Protein AF-B5EUA1-F1 (afdb_monomer)

Solvent-accessible surface area (backbone atoms only — not comparable to full-atom values): 11159 Å² total; per-residue (Å²): 132,61,68,67,61,54,52,52,52,52,50,50,50,52,50,51,54,50,49,53,51,51,50,53,48,52,52,41,50,61,56,46,67,47,39,67,57,55,45,53,52,45,49,53,52,44,52,52,51,52,51,50,52,50,52,49,62,79,38,40,80,63,46,58,75,67,32,57,75,66,57,54,50,51,50,51,51,44,53,52,53,25,50,51,26,44,52,53,18,49,55,28,33,50,55,45,52,53,56,50,53,52,52,53,53,48,48,70,62,44,49,62,55,52,52,51,49,51,52,52,50,52,51,53,47,51,61,26,60,78,69,78,52,82,84,83,85,77,88,44,74,66,57,57,49,54,56,52,37,70,75,41,59,70,73,56,28,52,52,50,52,53,52,50,57,50,34,73,76,37,73,60,53,62,53,50,53,50,49,51,34,48,50,49,22,54,48,27,45,52,50,23,50,51,39,48,52,51,44,53,50,48,62,67,74,65,99

Nearest PDB structures (foldseek):
  8i7o-assembly1_C7  TM=2.359E-01  e=3.413E-01  Mus musculus
  5c5b-assembly2_C  TM=3.535E-01  e=1.809E+00  Homo sapiens
  2z0n-assembly1_A-2  TM=2.945E-01  e=2.022E+00  Homo sapiens

Radius of gyration: 27.21 Å; Cα contacts (8 Å, |Δi|>4): 113; chains: 1; bounding box: 64×40×75 Å

Foldseek 3Di:
DDPVVVVVVVVVVVVVVVVVVVVLVVVLLVLLVCLVVLLVVLVVLLVVLVVVLVVCVVCVVVVVVVFPPVLSVVLNVLSVVLNVLSVQLNVLSVVSVVVNVVVVVCCVVVVVVVVVVVVVVVVVQVVVVVVVDDDPDPDDPVVVVVVVLVVDDPVVSVVVVVVVVVCVVPVCVVSVVSNVSSVSSVVSSVVSVVSVVVSVVSVVPSD

pLDDT: mean 83.92, std 9.1, range [53.44, 94.75]

Sequence (207 aa):
MDTSKKSLLDKQKLNKDRTSYNSISAISESLISTSPTIDKLSTWVAVGSAAVVSLVITNVDKMAKFYSNEHIKILMICLAISLLFALLQKYFAMKCSLSLIVVDEMKNRLSPILEKYQEETSNIQKELTDSGLKIENDFSVTKALEDFQKMLPWYAGISLSRSLKRNKKNVKISHVNRVVNHFWQSFFMSAQFLLLIIFVFMSAFLI

Secondary structure (DSSP, 8-state):
--HHHHHHHHHHHHHHHHHHHHHHHHHHHHHHTTHHHHHHHHHHHHHHHHHHHHHHHHTHHHHTTTS-HHHHHHHHHHHHHHHHHHHHHHHHHHHHHHHHHHHHHHHHHHHHHHHHHHHHHHHHHHHHHTTTPPP-----HHHHHHHHHHHS-HHHHHHHHHHHHHHHH-TTHHHHHHHHHHHHHHHHHHHHHHHHHHHHHHHHH--

Structure (mmCIF, N/CA/C/O backbone):
data_AF-B5EUA1-F1
#
_entry.id   AF-B5EUA1-F1
#
loop_
_atom_site.group_PDB
_atom_site.id
_atom_site.type_symbol
_atom_site.label_atom_id
_atom_site.label_alt_id
_atom_site.label_comp_id
_atom_site.label_asym_id
_atom_site.label_entity_id
_atom_site.label_seq_id
_atom_site.pdbx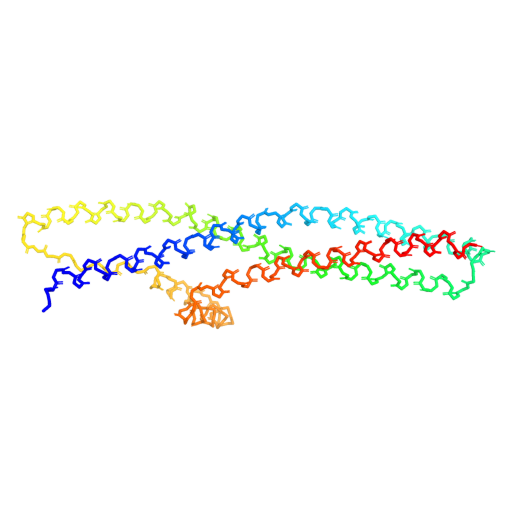_PDB_ins_code
_atom_site.Cartn_x
_atom_site.Cartn_y
_atom_site.Cartn_z
_atom_site.occupancy
_atom_site.B_iso_or_equiv
_atom_site.auth_seq_id
_atom_site.auth_comp_id
_atom_site.auth_asym_id
_atom_site.auth_atom_id
_atom_site.pdbx_PDB_model_num
ATOM 1 N N . MET A 1 1 ? -28.845 26.767 34.324 1.00 54.34 1 MET A N 1
ATOM 2 C CA . MET A 1 1 ? -28.794 26.216 32.952 1.00 54.34 1 MET A CA 1
ATOM 3 C C . MET A 1 1 ? -29.017 24.719 33.065 1.00 54.34 1 MET A C 1
ATOM 5 O O . MET A 1 1 ? -28.244 24.062 33.747 1.00 54.34 1 MET A O 1
ATOM 9 N N . ASP A 1 2 ? -30.134 24.244 32.523 1.00 68.12 2 ASP A N 1
ATOM 10 C CA . ASP A 1 2 ? -30.735 22.934 32.797 1.00 68.12 2 ASP A CA 1
ATOM 11 C C . ASP A 1 2 ? -29.795 21.758 32.449 1.00 68.12 2 ASP A C 1
ATOM 13 O O . ASP A 1 2 ? -29.279 21.666 31.329 1.00 68.12 2 ASP A O 1
ATOM 17 N N . THR A 1 3 ? -29.542 20.875 33.418 1.00 75.44 3 THR A N 1
ATOM 18 C CA . THR A 1 3 ? -28.669 19.690 33.310 1.00 75.44 3 THR A CA 1
ATOM 19 C C . THR A 1 3 ? -29.094 18.765 32.167 1.00 75.44 3 THR A C 1
ATOM 21 O O . THR A 1 3 ? -28.237 18.157 31.520 1.00 75.44 3 THR A O 1
ATOM 24 N N . SER A 1 4 ? -30.390 18.741 31.841 1.00 79.94 4 SER A N 1
ATOM 25 C CA . SER A 1 4 ? -30.945 18.016 30.692 1.00 79.94 4 SER A CA 1
ATOM 26 C C . SER A 1 4 ? -30.428 18.556 29.349 1.00 79.94 4 SER A C 1
ATOM 28 O O . SER A 1 4 ? -29.947 17.802 28.498 1.00 79.94 4 SER A O 1
ATOM 30 N N . LYS A 1 5 ? -30.401 19.886 29.182 1.00 82.75 5 LYS A N 1
ATOM 31 C CA . LYS A 1 5 ? -29.925 20.543 27.952 1.00 82.75 5 LYS A CA 1
ATOM 32 C C . LYS A 1 5 ? -28.428 20.320 27.728 1.00 82.75 5 LYS A C 1
ATOM 34 O O . LYS A 1 5 ? -28.009 20.089 26.596 1.00 82.75 5 LYS A O 1
ATOM 39 N N . LYS A 1 6 ? -27.624 20.343 28.799 1.00 85.12 6 LYS A N 1
ATOM 40 C CA . LYS A 1 6 ? -26.183 20.040 28.730 1.00 85.12 6 LYS A CA 1
ATOM 41 C C . LYS A 1 6 ? -25.936 18.586 28.305 1.00 85.12 6 LYS A C 1
ATOM 43 O O . LYS A 1 6 ? -25.157 18.354 27.389 1.00 85.12 6 LYS A O 1
ATOM 48 N N . SER A 1 7 ? -26.672 17.632 28.883 1.00 86.12 7 SER A N 1
ATOM 49 C CA . SER A 1 7 ? -26.575 16.210 28.517 1.00 86.12 7 SER A CA 1
ATOM 50 C C . SER A 1 7 ? -26.919 15.947 27.045 1.00 86.12 7 SER A C 1
ATOM 52 O O . SER A 1 7 ? -26.222 15.187 26.370 1.00 86.12 7 SER A O 1
ATOM 54 N N . LEU A 1 8 ? -27.965 16.593 26.518 1.00 86.31 8 LEU A N 1
ATOM 55 C CA . LEU A 1 8 ? -28.354 16.462 25.111 1.00 86.31 8 LEU A CA 1
ATOM 56 C C . LEU A 1 8 ? -27.298 17.040 24.157 1.00 86.31 8 LEU A C 1
ATOM 58 O O . LEU A 1 8 ? -26.982 16.408 23.149 1.00 86.31 8 LEU A O 1
ATOM 62 N 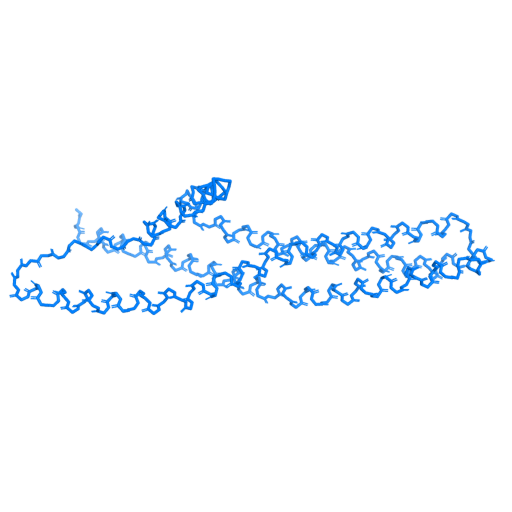N . LEU A 1 9 ? -26.711 18.192 24.493 1.00 88.00 9 LEU A N 1
ATOM 63 C CA . LEU A 1 9 ? -25.625 18.796 23.713 1.00 88.00 9 LEU A CA 1
ATOM 64 C C . LEU A 1 9 ? -24.360 17.928 23.720 1.00 88.00 9 LEU A C 1
ATOM 66 O O . LEU A 1 9 ? -23.731 17.755 22.674 1.00 88.00 9 LEU A O 1
ATOM 70 N N . ASP A 1 10 ? -24.019 17.330 24.861 1.00 87.88 10 ASP A N 1
ATOM 71 C CA . ASP A 1 10 ? -22.879 16.417 24.976 1.00 87.88 10 ASP A CA 1
ATOM 72 C C . ASP A 1 10 ? -23.097 15.143 24.140 1.00 87.88 10 ASP A C 1
ATOM 74 O O . ASP A 1 10 ? -22.207 14.729 23.393 1.00 87.88 10 ASP A O 1
ATOM 78 N N . LYS A 1 11 ? -24.308 14.564 24.172 1.00 85.69 11 LYS A N 1
ATOM 79 C CA . LYS A 1 11 ? -24.688 13.428 23.311 1.00 85.69 11 LYS A CA 1
ATOM 80 C C . LYS A 1 11 ? -24.625 13.785 21.828 1.00 85.69 11 LYS A C 1
ATOM 82 O O . LYS A 1 11 ? -24.106 13.004 21.032 1.00 85.69 11 LYS A O 1
ATOM 87 N N . GLN A 1 12 ? -25.127 14.960 21.449 1.00 89.31 12 GLN A N 1
ATOM 88 C CA . GLN A 1 12 ? -25.089 15.429 20.066 1.00 89.31 12 GLN A CA 1
ATOM 89 C C . GLN A 1 12 ? -23.647 15.608 19.579 1.00 89.31 12 GLN A C 1
ATOM 91 O O . GLN A 1 12 ? -23.310 15.164 18.479 1.00 89.31 12 GLN A O 1
ATOM 96 N N . LYS A 1 13 ? -22.783 16.217 20.400 1.00 89.06 13 LYS A N 1
ATOM 97 C CA . LYS A 1 13 ? -21.360 16.391 20.095 1.00 89.06 13 LYS A CA 1
ATOM 98 C C . LYS A 1 13 ? -20.663 15.042 19.912 1.00 89.06 13 LYS A C 1
ATOM 100 O O . LYS A 1 13 ? -20.016 14.831 18.891 1.00 89.06 13 LYS A O 1
ATOM 105 N N . LEU A 1 14 ? -20.875 14.107 20.837 1.00 86.62 14 LEU A N 1
ATOM 106 C CA . LEU A 1 14 ? -20.296 12.765 20.770 1.00 86.62 14 LEU A CA 1
ATOM 107 C C . LEU A 1 14 ? -20.765 11.998 19.526 1.00 86.62 14 LEU A C 1
ATOM 109 O O . LEU A 1 14 ? 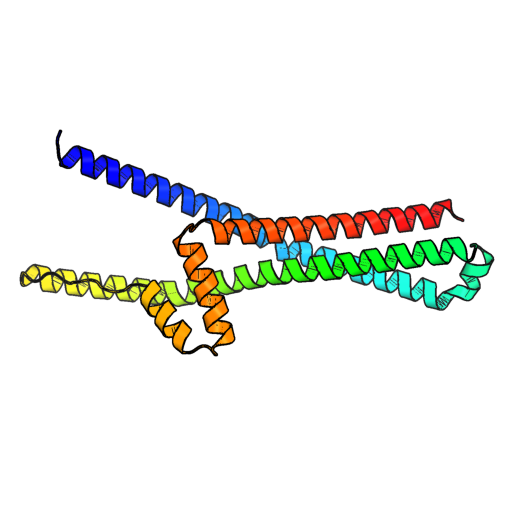-19.964 11.340 18.862 1.00 86.62 14 LEU A O 1
ATOM 113 N N . ASN A 1 15 ? -22.044 12.120 19.164 1.00 88.50 15 ASN A N 1
ATOM 114 C CA . ASN A 1 15 ? -22.578 11.497 17.957 1.00 88.50 15 ASN A CA 1
ATOM 115 C C . ASN A 1 15 ? -21.969 12.095 16.677 1.00 88.50 15 ASN A C 1
ATOM 117 O O . ASN A 1 15 ? -21.621 11.363 15.749 1.00 88.50 15 ASN A O 1
ATOM 121 N N . LYS A 1 16 ? -21.788 13.421 16.634 1.00 87.69 16 LYS A N 1
ATOM 122 C CA . LYS A 1 16 ? -21.129 14.107 15.514 1.00 87.69 16 LYS A CA 1
ATOM 123 C C . LYS A 1 16 ? -19.675 13.657 15.360 1.00 87.69 16 LYS A C 1
ATOM 125 O O . LYS A 1 16 ? -19.258 13.329 14.249 1.00 87.69 16 LYS A O 1
ATOM 130 N N . ASP A 1 17 ? -18.933 13.583 16.462 1.00 86.06 17 ASP A N 1
ATOM 131 C CA . ASP A 1 17 ? -17.536 13.139 16.466 1.00 86.06 17 ASP A CA 1
ATOM 132 C C . ASP A 1 17 ? -17.413 11.675 16.011 1.00 86.06 17 ASP A C 1
ATOM 134 O O . AS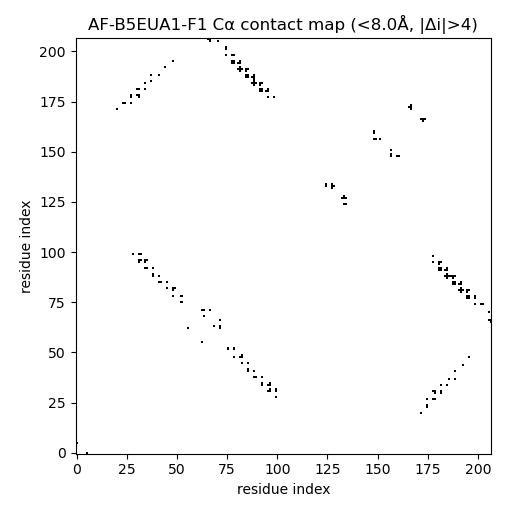P A 1 17 ? -16.562 11.352 15.177 1.00 86.06 17 ASP A O 1
ATOM 138 N N . ARG A 1 18 ? -18.316 10.798 16.475 1.00 85.56 18 ARG A N 1
ATOM 139 C CA . ARG A 1 18 ? -18.385 9.390 16.049 1.00 85.56 18 ARG A CA 1
ATOM 140 C C . ARG A 1 18 ? -18.715 9.252 14.567 1.00 85.56 18 ARG A C 1
ATOM 142 O O . ARG A 1 18 ? -18.075 8.471 13.869 1.00 85.56 18 ARG A O 1
ATOM 149 N N . THR A 1 19 ? -19.679 10.028 14.080 1.00 86.00 19 THR A N 1
ATOM 150 C CA . THR A 1 19 ? -20.070 10.023 12.665 1.00 86.00 19 THR A CA 1
ATOM 151 C C . THR A 1 19 ? -18.904 10.474 11.791 1.00 86.00 19 THR A C 1
ATOM 153 O O . THR A 1 19 ? -18.540 9.768 10.859 1.00 86.00 19 THR A O 1
ATOM 156 N N . SER A 1 20 ? -18.242 11.583 12.140 1.00 86.00 20 SER A N 1
ATOM 157 C CA . SER A 1 20 ? -17.060 12.066 11.415 1.00 86.00 20 SER A CA 1
ATOM 158 C C . SER A 1 20 ? -15.932 11.032 11.392 1.00 86.00 20 SER A C 1
ATOM 160 O O . SER A 1 20 ? -15.317 10.812 10.348 1.00 86.00 20 SER A O 1
ATOM 162 N N . TYR A 1 21 ? -15.675 10.369 12.521 1.00 86.00 21 TYR A N 1
ATOM 163 C CA . TYR A 1 21 ? -14.682 9.302 12.598 1.00 86.00 21 TYR A CA 1
ATOM 164 C C . TYR A 1 21 ? -15.031 8.119 11.686 1.00 86.00 21 TYR A C 1
ATOM 166 O O . TYR A 1 21 ? -14.186 7.685 10.903 1.00 86.00 21 TYR A O 1
ATOM 174 N N . ASN A 1 22 ? -16.274 7.636 11.743 1.00 86.25 22 ASN A N 1
ATOM 175 C CA . ASN A 1 22 ? -16.743 6.525 10.918 1.00 86.25 22 ASN A CA 1
ATOM 176 C C . ASN A 1 22 ? -16.687 6.868 9.425 1.00 86.25 22 ASN A C 1
ATOM 178 O O . ASN A 1 22 ? -16.263 6.037 8.628 1.00 86.25 22 ASN A O 1
ATOM 182 N N . SER A 1 23 ? -17.039 8.101 9.049 1.00 86.94 23 SER A N 1
ATOM 183 C CA . SER A 1 23 ? -16.914 8.582 7.672 1.00 86.94 23 SER A CA 1
ATOM 184 C C . SER A 1 23 ? -15.461 8.588 7.199 1.00 86.94 23 SER A C 1
ATOM 186 O O . SER A 1 23 ? -15.179 8.087 6.117 1.00 86.94 23 SER A O 1
ATOM 188 N N . ILE A 1 24 ? -14.521 9.100 8.005 1.00 87.88 2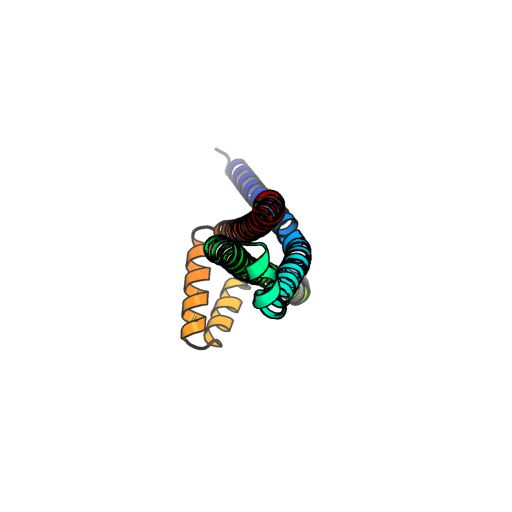4 ILE A N 1
ATOM 189 C CA . ILE A 1 24 ? -13.088 9.082 7.658 1.00 87.88 24 ILE A CA 1
ATOM 190 C C . ILE A 1 24 ? -12.585 7.642 7.519 1.00 87.88 24 ILE A C 1
ATOM 192 O O . ILE A 1 24 ? -11.851 7.347 6.578 1.00 87.88 24 ILE A O 1
ATOM 196 N N . SER A 1 25 ? -12.999 6.749 8.423 1.00 86.38 25 SER A N 1
ATOM 197 C CA . SER A 1 25 ? -12.661 5.327 8.351 1.00 86.38 25 SER A CA 1
ATOM 198 C C . SER A 1 25 ? -13.140 4.726 7.033 1.00 86.38 25 SER A C 1
ATOM 200 O O . SER A 1 25 ? -12.317 4.214 6.282 1.00 86.38 25 SER A O 1
ATOM 202 N N . ALA A 1 26 ? -14.427 4.878 6.708 1.00 87.00 26 ALA A N 1
ATOM 203 C CA . ALA A 1 26 ? -15.021 4.349 5.484 1.00 87.00 26 ALA A CA 1
ATOM 204 C C . ALA A 1 26 ? -14.348 4.904 4.219 1.00 87.00 26 ALA A C 1
ATOM 206 O O . ALA A 1 26 ? -14.003 4.140 3.321 1.00 87.00 26 ALA A O 1
ATOM 207 N N . ILE A 1 27 ? -14.088 6.216 4.166 1.00 88.81 27 ILE A N 1
ATOM 208 C CA . ILE A 1 27 ? -13.390 6.843 3.034 1.00 88.81 27 ILE A CA 1
ATOM 209 C C . ILE A 1 27 ? -11.979 6.267 2.901 1.00 88.81 27 ILE A C 1
ATOM 211 O O . ILE A 1 27 ? -11.590 5.839 1.817 1.00 88.81 27 ILE A O 1
ATOM 215 N N . SER A 1 28 ? -11.216 6.207 3.996 1.00 88.12 28 SER A N 1
ATOM 216 C CA . SER A 1 28 ? -9.853 5.671 3.961 1.00 88.12 28 SER A CA 1
ATOM 217 C C . SER A 1 28 ? -9.828 4.207 3.526 1.00 88.12 28 SER A C 1
ATOM 219 O O . SER A 1 28 ? -9.042 3.848 2.659 1.00 88.12 28 SER A O 1
ATOM 221 N N . GLU A 1 29 ? -10.724 3.380 4.057 1.00 88.06 29 GLU A N 1
ATOM 222 C CA . GLU A 1 29 ? -10.840 1.963 3.726 1.00 88.06 29 GLU A CA 1
ATOM 223 C C . GLU A 1 29 ? -11.227 1.758 2.260 1.00 88.06 29 GLU A C 1
ATOM 225 O O . GLU A 1 29 ? -10.587 0.968 1.570 1.00 88.06 29 GLU A O 1
ATOM 230 N N . SER A 1 30 ? -12.181 2.546 1.752 1.00 87.69 30 SER A N 1
ATOM 231 C CA . SER A 1 30 ? -12.561 2.528 0.335 1.00 87.69 30 SER A CA 1
ATOM 232 C C . SER A 1 30 ? -11.430 2.967 -0.598 1.00 87.69 30 SER A C 1
ATOM 234 O O . SER A 1 30 ? -11.294 2.440 -1.695 1.00 87.69 30 SER A O 1
ATOM 236 N N . LEU A 1 31 ? -10.576 3.898 -0.164 1.00 90.31 31 LEU A N 1
ATOM 237 C CA . LEU A 1 31 ? -9.405 4.302 -0.935 1.00 90.31 31 LEU A CA 1
ATOM 238 C C . LEU A 1 31 ? -8.369 3.172 -0.966 1.00 90.31 31 LEU A C 1
ATOM 240 O O . LEU A 1 31 ? -7.885 2.788 -2.030 1.00 90.31 31 LEU A O 1
ATOM 244 N N . ILE A 1 32 ? -8.047 2.604 0.197 1.00 91.00 32 ILE A N 1
ATOM 245 C CA . ILE A 1 32 ? -7.018 1.565 0.324 1.00 91.00 32 ILE A CA 1
ATOM 246 C C . ILE A 1 32 ? -7.464 0.262 -0.347 1.00 91.00 32 ILE A C 1
ATOM 248 O O . ILE A 1 32 ? -6.608 -0.472 -0.835 1.00 91.00 32 ILE A O 1
ATOM 252 N N . SER A 1 33 ? -8.767 -0.026 -0.436 1.00 89.62 33 SER A N 1
ATOM 253 C CA . SER A 1 33 ? -9.290 -1.228 -1.107 1.00 89.62 33 SER A CA 1
ATOM 254 C C . SER A 1 33 ? -8.944 -1.298 -2.599 1.00 89.62 33 SER A C 1
ATOM 256 O O . SER A 1 33 ? -8.963 -2.379 -3.181 1.00 89.62 33 SER A O 1
ATOM 258 N N . THR A 1 34 ? -8.535 -0.181 -3.209 1.00 90.81 34 THR A N 1
ATOM 259 C CA . THR A 1 34 ? -8.004 -0.142 -4.582 1.00 90.81 34 THR A CA 1
ATOM 260 C C . THR A 1 34 ? -6.533 -0.575 -4.684 1.00 90.81 34 THR A C 1
ATOM 262 O O . THR A 1 34 ? -6.055 -0.905 -5.771 1.00 90.81 34 THR A O 1
ATOM 265 N N . SER A 1 35 ? -5.807 -0.627 -3.559 1.00 91.38 35 SER A N 1
ATOM 266 C CA . SER A 1 35 ? -4.384 -0.991 -3.485 1.00 91.38 35 SER A CA 1
ATOM 267 C C . SER A 1 35 ? -4.047 -2.324 -4.171 1.00 91.38 35 SER A C 1
ATOM 269 O O . SER A 1 35 ? -3.073 -2.336 -4.929 1.00 91.38 35 SER A O 1
ATOM 271 N N . PRO A 1 36 ? -4.822 -3.420 -4.009 1.00 90.50 36 PRO A N 1
ATOM 272 C CA . PRO A 1 36 ? -4.555 -4.681 -4.705 1.00 90.50 36 PRO A CA 1
ATOM 273 C C . PRO A 1 36 ? -4.656 -4.567 -6.231 1.00 90.50 36 PRO A C 1
ATOM 275 O O . PRO A 1 36 ? -3.911 -5.225 -6.953 1.00 90.50 36 PRO A O 1
ATOM 278 N N . THR A 1 37 ? -5.553 -3.723 -6.744 1.00 90.19 37 THR A N 1
ATOM 279 C CA . THR A 1 37 ? -5.689 -3.483 -8.188 1.00 90.19 37 THR A CA 1
ATOM 280 C C . THR A 1 37 ? -4.468 -2.747 -8.735 1.00 90.19 37 THR A C 1
ATOM 282 O O . THR A 1 37 ? -3.902 -3.163 -9.746 1.00 90.19 37 THR A O 1
ATOM 285 N N . ILE A 1 38 ? -4.009 -1.705 -8.033 1.00 89.06 38 ILE A N 1
ATOM 286 C CA . ILE A 1 38 ? -2.780 -0.970 -8.379 1.00 89.06 38 ILE A CA 1
ATOM 287 C C . ILE A 1 38 ? -1.563 -1.903 -8.332 1.00 89.06 38 ILE A C 1
ATOM 289 O O . ILE A 1 38 ? -0.708 -1.858 -9.213 1.00 89.06 38 ILE A O 1
ATOM 293 N N . ASP A 1 39 ? -1.495 -2.775 -7.327 1.00 90.56 39 ASP A N 1
ATOM 294 C CA . ASP A 1 39 ? -0.410 -3.742 -7.168 1.00 90.56 39 ASP A CA 1
ATOM 295 C C . ASP A 1 39 ? -0.332 -4.751 -8.325 1.00 90.56 39 ASP A C 1
ATOM 297 O O . ASP A 1 39 ? 0.755 -5.032 -8.840 1.00 90.56 39 ASP A O 1
ATOM 301 N N . LYS A 1 40 ? -1.480 -5.259 -8.793 1.00 91.00 40 LYS A N 1
ATOM 302 C CA . LYS A 1 40 ? -1.542 -6.124 -9.981 1.00 91.00 40 LYS A CA 1
ATOM 303 C C . LYS A 1 40 ? -1.014 -5.407 -11.220 1.00 91.00 40 LYS A C 1
ATOM 305 O O . LYS A 1 40 ? -0.216 -5.983 -11.955 1.00 91.00 40 LYS A O 1
ATOM 310 N N . LEU A 1 41 ? -1.421 -4.155 -11.431 1.00 88.56 41 LEU A N 1
ATOM 311 C CA . LEU A 1 41 ? -0.941 -3.354 -12.556 1.00 88.56 41 LEU A CA 1
ATOM 312 C C . LEU A 1 41 ? 0.578 -3.137 -12.480 1.00 88.56 41 LEU A C 1
ATOM 314 O O . LEU A 1 41 ? 1.276 -3.408 -13.452 1.00 88.56 41 LEU A O 1
ATOM 318 N N . SER A 1 42 ? 1.104 -2.721 -11.324 1.00 89.12 42 SER A N 1
ATOM 319 C CA . SER A 1 42 ? 2.551 -2.536 -11.134 1.00 89.12 42 SER A CA 1
ATOM 320 C C . SER A 1 42 ? 3.337 -3.828 -11.357 1.00 89.12 42 SER A C 1
ATOM 322 O O . SER A 1 42 ? 4.408 -3.805 -11.960 1.00 89.12 42 SER A O 1
ATOM 324 N N . THR A 1 43 ? 2.775 -4.972 -10.959 1.00 91.75 43 THR A N 1
ATOM 325 C CA . THR A 1 43 ? 3.387 -6.286 -11.191 1.00 91.75 43 THR A CA 1
ATOM 326 C C . THR A 1 43 ? 3.529 -6.578 -12.685 1.00 91.75 43 THR A C 1
ATOM 328 O O . THR A 1 43 ? 4.610 -6.965 -13.122 1.00 91.75 43 THR A O 1
ATOM 331 N N . TRP A 1 44 ? 2.486 -6.337 -13.486 1.00 92.19 44 TRP A N 1
ATOM 332 C CA . TRP A 1 44 ? 2.569 -6.485 -14.944 1.00 92.19 44 TRP A CA 1
ATOM 333 C C . TRP A 1 44 ? 3.613 -5.559 -15.563 1.00 92.19 44 TRP A C 1
ATOM 335 O O . TRP A 1 44 ? 4.392 -5.989 -16.413 1.00 92.19 44 TRP A O 1
ATOM 345 N N . VAL A 1 45 ? 3.674 -4.310 -15.097 1.00 88.81 45 VAL A N 1
ATOM 346 C CA . VAL A 1 45 ? 4.677 -3.343 -15.550 1.00 88.81 45 VAL A CA 1
ATOM 347 C C . VAL A 1 45 ? 6.092 -3.814 -15.196 1.00 88.81 45 VAL A C 1
ATOM 349 O O . VAL A 1 45 ? 6.967 -3.790 -16.052 1.00 88.81 45 VAL A O 1
ATOM 352 N N . ALA A 1 46 ? 6.320 -4.307 -13.978 1.00 90.38 46 ALA A N 1
ATOM 353 C CA . ALA A 1 46 ? 7.624 -4.801 -13.536 1.00 90.38 46 ALA A CA 1
ATOM 354 C C . ALA A 1 46 ? 8.083 -6.044 -14.315 1.00 90.38 46 ALA A C 1
ATOM 356 O O . ALA A 1 46 ? 9.249 -6.131 -14.699 1.00 90.38 46 ALA A O 1
ATOM 357 N N . VAL A 1 47 ? 7.169 -6.983 -14.583 1.00 92.44 47 VAL A N 1
ATOM 358 C CA . VAL A 1 47 ? 7.442 -8.157 -15.428 1.00 92.44 47 VAL A CA 1
ATOM 359 C C . VAL A 1 47 ? 7.817 -7.717 -16.844 1.00 92.44 47 VAL A C 1
ATOM 361 O O . VAL A 1 47 ? 8.803 -8.208 -17.391 1.00 92.44 47 VAL A O 1
ATOM 364 N N . GLY A 1 48 ? 7.092 -6.746 -17.408 1.00 90.06 48 GLY A N 1
ATOM 365 C CA . GLY A 1 48 ? 7.435 -6.133 -18.691 1.00 90.06 48 GLY A CA 1
ATOM 366 C C . GLY A 1 48 ? 8.834 -5.511 -18.684 1.00 90.06 48 GLY A C 1
ATOM 367 O O . GLY A 1 48 ? 9.646 -5.824 -19.554 1.00 90.06 48 GLY A O 1
ATOM 368 N N . SER A 1 49 ? 9.163 -4.707 -17.667 1.00 89.12 49 SER A N 1
ATOM 369 C CA . SER A 1 49 ? 10.500 -4.119 -17.499 1.00 89.12 49 SER A CA 1
ATOM 370 C C . SER A 1 49 ? 11.593 -5.185 -17.434 1.00 89.12 49 SER A C 1
ATOM 372 O O . SER A 1 49 ? 12.619 -5.060 -18.099 1.00 89.12 49 SER A O 1
ATOM 374 N N . ALA A 1 50 ? 11.383 -6.250 -16.657 1.00 90.44 50 ALA A N 1
ATOM 375 C CA . ALA A 1 50 ? 12.346 -7.338 -16.514 1.00 90.44 50 ALA A CA 1
ATOM 376 C C . ALA A 1 50 ? 12.557 -8.101 -17.833 1.00 90.44 50 ALA A C 1
ATOM 378 O O . ALA A 1 50 ? 13.691 -8.456 -18.167 1.00 90.44 50 ALA A O 1
ATOM 379 N N . ALA A 1 51 ? 11.491 -8.310 -18.611 1.00 92.06 51 ALA A N 1
ATOM 380 C CA . ALA A 1 51 ? 11.584 -8.909 -19.939 1.00 92.06 51 ALA A CA 1
ATOM 381 C C . ALA A 1 51 ? 12.410 -8.032 -20.895 1.00 92.06 51 ALA A C 1
ATOM 383 O O . ALA A 1 51 ? 13.303 -8.541 -21.571 1.00 92.06 51 ALA A O 1
ATOM 384 N N . VAL A 1 52 ? 12.181 -6.714 -20.898 1.00 89.12 52 VAL A N 1
ATOM 385 C CA . VAL A 1 52 ? 12.958 -5.761 -21.708 1.00 89.12 52 VAL A CA 1
ATOM 386 C C . VAL A 1 52 ? 14.434 -5.770 -21.312 1.00 89.12 52 VAL A C 1
ATOM 388 O O . VAL A 1 52 ? 15.291 -5.913 -22.180 1.00 89.12 52 VAL A O 1
ATOM 391 N N . VAL A 1 53 ? 14.743 -5.690 -20.013 1.00 89.56 53 VAL A N 1
ATOM 392 C CA . VAL A 1 53 ? 16.123 -5.790 -19.501 1.00 89.56 53 VAL A CA 1
ATOM 393 C C . VAL A 1 53 ? 16.788 -7.078 -19.986 1.00 89.56 53 VAL A C 1
ATOM 395 O O . VAL A 1 53 ? 17.910 -7.043 -20.486 1.00 89.56 53 VAL A O 1
ATOM 398 N N . SER A 1 54 ? 16.087 -8.208 -19.883 1.00 89.94 54 SER A N 1
ATOM 399 C CA . SER A 1 54 ? 16.608 -9.510 -20.312 1.00 89.94 54 SER A CA 1
ATOM 400 C C . SER A 1 54 ? 16.931 -9.515 -21.809 1.00 89.94 54 SER A C 1
ATOM 402 O O . SER A 1 54 ? 18.019 -9.929 -22.200 1.00 89.94 54 SER A O 1
ATOM 404 N N . LEU A 1 55 ? 16.037 -8.979 -22.648 1.00 88.31 55 LEU A N 1
ATOM 405 C CA . LEU A 1 55 ? 16.255 -8.873 -24.094 1.00 88.31 55 LEU A CA 1
ATOM 406 C C . LEU A 1 55 ? 17.448 -7.978 -24.453 1.00 88.31 55 LEU A C 1
ATOM 408 O O . LEU A 1 55 ? 18.213 -8.335 -25.355 1.00 88.31 55 LEU A O 1
ATOM 412 N N . VAL A 1 56 ? 17.616 -6.849 -23.755 1.00 85.94 56 VAL A N 1
ATOM 413 C CA . VAL A 1 56 ? 18.757 -5.936 -23.935 1.00 85.94 56 VAL A CA 1
ATOM 414 C C . VAL A 1 56 ? 20.062 -6.639 -23.572 1.00 85.94 56 VAL A C 1
ATOM 416 O O . VAL A 1 56 ? 21.001 -6.605 -24.361 1.00 85.94 56 VAL A O 1
ATOM 419 N N . ILE A 1 57 ? 20.112 -7.332 -22.429 1.00 87.56 57 ILE A N 1
ATOM 420 C CA . ILE A 1 57 ? 21.306 -8.063 -21.979 1.00 87.56 57 ILE A CA 1
ATOM 421 C C . ILE A 1 57 ? 21.674 -9.168 -22.975 1.00 87.56 57 ILE A C 1
ATOM 423 O O . ILE A 1 57 ? 22.825 -9.259 -23.393 1.00 87.56 57 ILE A O 1
ATOM 427 N N . THR A 1 58 ? 20.707 -9.986 -23.404 1.00 90.69 58 THR A N 1
ATOM 428 C CA . THR A 1 58 ? 20.962 -11.092 -24.342 1.00 90.69 58 THR A CA 1
ATOM 429 C C . THR A 1 58 ? 21.408 -10.610 -25.726 1.00 90.69 58 THR A C 1
ATOM 431 O O . THR A 1 58 ? 22.089 -11.343 -26.438 1.00 90.69 58 THR A O 1
ATOM 434 N N . ASN A 1 59 ? 21.041 -9.390 -26.128 1.00 88.38 59 ASN A N 1
ATOM 435 C CA . ASN A 1 59 ? 21.381 -8.833 -27.441 1.00 88.38 59 ASN A CA 1
ATOM 436 C C . ASN A 1 59 ? 22.338 -7.636 -27.357 1.00 88.38 59 ASN A C 1
ATOM 438 O O . ASN A 1 59 ? 22.400 -6.847 -28.304 1.00 88.38 59 ASN A O 1
ATOM 442 N N . VAL A 1 60 ? 23.101 -7.501 -26.268 1.00 85.94 60 VAL A N 1
ATOM 443 C CA . VAL A 1 60 ? 23.955 -6.326 -26.036 1.00 85.94 60 VAL A CA 1
ATOM 444 C C . VAL A 1 60 ? 24.981 -6.125 -27.155 1.00 85.94 60 VAL A C 1
ATOM 446 O O . VAL A 1 60 ? 25.126 -5.011 -27.649 1.00 85.94 60 VAL A O 1
ATOM 449 N N . ASP A 1 61 ? 25.585 -7.205 -27.660 1.00 84.50 61 ASP A N 1
ATOM 450 C CA . ASP A 1 61 ? 26.565 -7.150 -28.756 1.00 84.50 61 ASP A CA 1
ATOM 451 C C . ASP A 1 61 ? 25.957 -6.647 -30.070 1.00 84.50 61 ASP A C 1
ATOM 453 O O . ASP A 1 61 ? 26.627 -6.020 -30.891 1.00 84.50 61 ASP A O 1
ATOM 457 N N . LYS A 1 62 ? 24.666 -6.925 -30.292 1.00 84.62 62 LYS A N 1
ATOM 458 C CA . LYS A 1 62 ? 23.932 -6.419 -31.458 1.00 84.62 62 LYS A CA 1
ATOM 459 C C . LYS A 1 62 ? 23.539 -4.963 -31.251 1.00 84.62 62 LYS A C 1
ATOM 461 O O . LYS A 1 62 ? 23.654 -4.183 -32.189 1.00 84.62 62 LYS A O 1
ATOM 466 N N . MET A 1 63 ? 23.113 -4.587 -30.044 1.00 79.94 63 MET A N 1
ATOM 467 C CA . MET A 1 63 ? 22.778 -3.199 -29.721 1.00 79.94 63 MET A CA 1
ATOM 468 C C . MET A 1 63 ? 23.994 -2.276 -29.789 1.00 79.94 63 MET A C 1
ATOM 470 O O . MET A 1 63 ? 23.864 -1.165 -30.290 1.00 79.94 63 MET A O 1
ATOM 474 N N . ALA A 1 64 ? 25.178 -2.748 -29.393 1.00 80.94 64 ALA A N 1
ATOM 475 C CA . ALA A 1 64 ? 26.430 -1.993 -29.480 1.00 80.94 64 ALA A CA 1
ATOM 476 C C . ALA A 1 64 ? 26.822 -1.599 -30.919 1.00 80.94 64 ALA A C 1
ATOM 478 O O . ALA A 1 64 ? 27.685 -0.748 -31.109 1.00 80.94 64 ALA A O 1
ATOM 479 N N . LYS A 1 65 ? 26.190 -2.195 -31.944 1.00 81.75 65 LYS A N 1
ATOM 480 C CA . LYS A 1 65 ? 26.369 -1.801 -33.352 1.00 81.75 65 LYS A CA 1
ATOM 481 C C . LYS A 1 65 ? 25.539 -0.582 -33.753 1.00 81.75 65 LYS A C 1
ATOM 483 O O . LYS A 1 65 ? 25.897 0.083 -34.717 1.00 81.75 65 LYS A O 1
ATOM 488 N N . PHE A 1 66 ? 24.436 -0.328 -33.053 1.00 77.44 66 PHE A N 1
ATOM 489 C CA . PHE A 1 66 ? 23.494 0.753 -33.360 1.00 77.44 66 PHE A CA 1
ATOM 490 C C . PHE A 1 66 ? 23.574 1.896 -32.348 1.00 77.44 66 PHE A C 1
ATOM 492 O O . PHE A 1 66 ? 23.329 3.041 -32.699 1.00 77.44 66 PHE A O 1
ATOM 499 N N . TYR A 1 67 ? 23.955 1.600 -31.106 1.00 79.88 67 TYR A N 1
ATOM 500 C CA . TYR A 1 67 ? 24.022 2.571 -30.022 1.00 79.88 67 TYR A CA 1
ATOM 501 C C . TYR A 1 67 ? 25.446 2.739 -29.511 1.00 79.88 67 TYR A C 1
ATOM 503 O O . TYR A 1 67 ? 26.210 1.778 -29.411 1.00 79.88 67 TYR A O 1
ATOM 511 N N . SER A 1 68 ? 25.772 3.960 -29.087 1.00 82.75 68 SER A N 1
ATOM 512 C CA . SER A 1 68 ? 26.986 4.204 -28.315 1.00 82.75 68 SER A CA 1
ATOM 513 C C . SER A 1 68 ? 26.916 3.479 -26.962 1.00 82.75 68 SER A C 1
ATOM 515 O O . SER A 1 68 ? 25.847 3.321 -26.359 1.00 82.75 68 SER A O 1
ATOM 517 N N . ASN A 1 69 ? 28.076 3.079 -26.437 1.00 81.56 69 ASN A N 1
ATOM 518 C CA . ASN A 1 69 ? 28.176 2.459 -25.110 1.00 81.56 69 ASN A CA 1
ATOM 519 C C . ASN A 1 69 ? 27.601 3.351 -23.994 1.00 81.56 69 ASN A C 1
ATOM 521 O O . ASN A 1 69 ? 27.151 2.844 -22.966 1.00 81.56 69 ASN A O 1
ATOM 525 N N . GLU A 1 70 ? 27.619 4.672 -24.177 1.00 84.56 70 GLU A N 1
ATOM 526 C CA . GLU A 1 70 ? 27.049 5.626 -23.225 1.00 84.56 70 GLU A CA 1
ATOM 527 C C . GLU A 1 70 ? 25.518 5.566 -23.215 1.00 84.56 70 GLU A C 1
ATOM 529 O O . GLU A 1 70 ? 24.919 5.491 -22.140 1.00 84.56 70 GLU A O 1
ATOM 534 N N . HIS A 1 71 ? 24.877 5.492 -24.387 1.00 84.69 71 HIS A N 1
ATOM 535 C CA . HIS A 1 71 ? 23.417 5.400 -24.489 1.00 84.69 71 HIS A CA 1
ATOM 536 C C . HIS A 1 71 ? 22.892 4.096 -23.877 1.00 84.69 71 HIS A C 1
ATOM 538 O O . HIS A 1 71 ? 21.926 4.118 -23.113 1.00 84.69 71 HIS A O 1
ATOM 544 N N . ILE A 1 72 ? 23.573 2.969 -24.120 1.00 84.44 72 ILE A N 1
ATOM 545 C CA . ILE A 1 72 ? 23.205 1.669 -23.533 1.00 84.44 72 ILE A CA 1
ATOM 546 C C . ILE A 1 72 ? 23.267 1.724 -21.999 1.00 84.44 72 ILE A C 1
ATOM 548 O O . ILE A 1 72 ? 22.352 1.249 -21.324 1.00 84.44 72 ILE A O 1
ATOM 552 N N . LYS A 1 73 ? 24.309 2.344 -21.425 1.00 87.94 73 LYS A N 1
ATOM 553 C CA . LYS A 1 73 ? 24.425 2.509 -19.966 1.00 87.94 73 LYS A CA 1
ATOM 554 C C . LYS A 1 73 ? 23.276 3.338 -19.394 1.00 87.94 73 LYS A C 1
ATOM 556 O O . LYS A 1 73 ? 22.697 2.935 -18.388 1.00 87.94 73 LYS A O 1
ATOM 561 N N . ILE A 1 74 ? 22.925 4.458 -20.030 1.00 88.62 74 ILE A N 1
ATOM 562 C CA . ILE A 1 74 ? 21.824 5.328 -19.582 1.00 88.62 74 ILE A CA 1
ATOM 563 C C . ILE A 1 74 ? 20.490 4.570 -19.605 1.00 88.62 74 ILE A C 1
ATOM 565 O O . ILE A 1 74 ? 19.752 4.594 -18.617 1.00 88.62 74 ILE A O 1
ATOM 569 N N . LEU A 1 75 ? 20.207 3.841 -20.688 1.00 88.25 75 LEU A N 1
ATOM 570 C CA . LEU A 1 75 ? 18.997 3.026 -20.827 1.00 88.25 75 LEU A CA 1
ATOM 571 C C . LEU A 1 75 ? 18.904 1.943 -19.739 1.00 88.25 75 LEU A C 1
ATOM 573 O O . LEU A 1 75 ? 17.852 1.776 -19.117 1.00 88.25 75 LEU A O 1
ATOM 577 N N . MET A 1 76 ? 20.013 1.256 -19.450 1.00 87.75 76 MET A N 1
ATOM 578 C CA . MET A 1 76 ? 20.075 0.234 -18.400 1.00 87.75 76 MET A CA 1
ATOM 579 C C . MET A 1 76 ? 19.899 0.817 -16.994 1.00 87.75 76 MET A C 1
ATOM 581 O O . MET A 1 76 ? 19.185 0.235 -16.176 1.00 87.75 76 MET A O 1
ATOM 585 N N . ILE A 1 77 ? 20.495 1.979 -16.708 1.00 90.69 77 ILE A N 1
ATOM 586 C CA . ILE A 1 77 ? 20.305 2.683 -15.431 1.00 90.69 77 ILE A CA 1
ATOM 587 C C . ILE A 1 77 ? 18.837 3.099 -15.268 1.00 90.69 77 ILE A C 1
ATOM 589 O O . ILE A 1 77 ? 18.262 2.896 -14.200 1.00 90.69 77 ILE A O 1
ATOM 593 N N . CYS A 1 78 ? 18.203 3.618 -16.324 1.00 90.75 78 CYS A N 1
ATOM 594 C CA . CYS A 1 78 ? 16.789 3.997 -16.304 1.00 90.75 78 CYS A CA 1
ATOM 595 C C . CYS A 1 78 ? 15.882 2.800 -15.957 1.00 90.75 78 CYS A C 1
ATOM 597 O O . CYS A 1 78 ? 15.038 2.889 -15.058 1.00 90.75 78 CYS A O 1
ATOM 599 N N . LEU A 1 79 ? 16.110 1.647 -16.598 1.00 89.81 79 LEU A N 1
ATOM 600 C CA . LEU A 1 79 ? 15.387 0.405 -16.304 1.00 89.81 79 LEU A CA 1
ATOM 601 C C . LEU A 1 79 ? 15.635 -0.094 -14.873 1.00 89.81 79 LEU A C 1
ATOM 603 O O . LEU A 1 79 ? 14.693 -0.510 -14.197 1.00 89.81 79 LEU A O 1
ATOM 607 N N . ALA A 1 80 ? 16.875 -0.018 -14.385 1.00 92.00 80 ALA A N 1
ATOM 608 C CA . ALA A 1 80 ? 17.212 -0.413 -13.020 1.00 92.00 80 ALA A CA 1
ATOM 609 C C . ALA A 1 80 ? 16.483 0.450 -11.974 1.00 92.00 80 ALA A C 1
ATOM 611 O O . ALA A 1 80 ? 15.920 -0.085 -11.016 1.00 92.00 80 ALA A O 1
ATOM 612 N N . ILE A 1 81 ? 16.424 1.772 -12.175 1.00 93.19 81 ILE A N 1
ATOM 613 C CA . ILE A 1 81 ? 15.682 2.687 -11.289 1.00 93.19 81 ILE A CA 1
ATOM 614 C C . ILE A 1 81 ? 14.174 2.398 -11.355 1.00 93.19 81 ILE A C 1
ATOM 616 O O . ILE A 1 81 ? 13.508 2.381 -10.320 1.00 93.19 81 ILE A O 1
ATOM 620 N N . SER A 1 82 ? 13.633 2.104 -12.543 1.00 93.12 82 SER A N 1
ATOM 621 C CA . SER A 1 82 ? 12.224 1.714 -12.705 1.00 93.12 82 SER A CA 1
ATOM 622 C C . SER A 1 82 ? 11.884 0.461 -11.883 1.00 93.12 82 SER A C 1
ATOM 624 O O . SER A 1 82 ? 10.904 0.453 -11.135 1.00 93.12 82 SER A O 1
ATOM 626 N N . LEU A 1 83 ? 12.732 -0.572 -11.931 1.00 91.88 83 LEU A N 1
ATOM 627 C CA . LEU A 1 83 ? 12.562 -1.783 -11.118 1.00 91.88 83 LEU A CA 1
ATOM 628 C C . LEU A 1 83 ? 12.678 -1.503 -9.612 1.00 91.88 83 LEU A C 1
ATOM 630 O O . LEU A 1 83 ? 11.933 -2.083 -8.822 1.00 91.88 83 LEU A O 1
ATOM 634 N N . LEU A 1 84 ? 13.554 -0.584 -9.197 1.00 94.25 84 LEU A N 1
ATOM 635 C CA . LEU A 1 84 ? 13.651 -0.176 -7.794 1.00 94.25 84 LEU A CA 1
ATOM 636 C C . LEU A 1 84 ? 12.356 0.496 -7.308 1.00 94.25 84 LEU A C 1
ATOM 638 O O . LEU A 1 84 ? 11.885 0.211 -6.206 1.00 94.25 84 LEU A O 1
ATOM 642 N N . PHE A 1 85 ? 11.739 1.343 -8.135 1.00 93.62 85 PHE A N 1
ATOM 643 C CA . PHE A 1 85 ? 10.430 1.920 -7.827 1.00 93.62 85 PHE A CA 1
ATOM 644 C C . PHE A 1 85 ? 9.317 0.876 -7.789 1.00 93.62 85 PHE A C 1
ATOM 646 O O . PHE A 1 85 ? 8.459 0.971 -6.912 1.00 93.62 85 PHE A O 1
ATOM 653 N N . ALA A 1 86 ? 9.371 -0.157 -8.631 1.00 92.06 86 ALA A N 1
ATOM 654 C CA . ALA A 1 86 ? 8.451 -1.290 -8.537 1.00 92.06 86 ALA A CA 1
ATOM 655 C C . ALA A 1 86 ? 8.548 -1.990 -7.168 1.00 92.06 86 ALA A C 1
ATOM 657 O O . ALA A 1 86 ? 7.536 -2.274 -6.530 1.00 92.06 86 ALA A O 1
ATOM 658 N N . LEU A 1 87 ? 9.767 -2.214 -6.662 1.00 92.94 87 LEU A N 1
ATOM 659 C CA . LEU A 1 87 ? 9.982 -2.817 -5.340 1.00 92.94 87 LEU A CA 1
ATOM 660 C C . LEU A 1 87 ? 9.462 -1.930 -4.202 1.00 92.94 87 LEU A C 1
ATOM 662 O O . LEU A 1 87 ? 8.818 -2.424 -3.272 1.00 92.94 87 LEU A O 1
ATOM 666 N N . LEU A 1 88 ? 9.704 -0.617 -4.273 1.00 93.81 88 LEU A N 1
ATOM 667 C CA . LEU A 1 88 ? 9.185 0.331 -3.285 1.00 93.81 88 LEU A CA 1
ATOM 668 C C . LEU A 1 88 ? 7.655 0.386 -3.316 1.00 93.81 88 LEU A C 1
ATOM 670 O O . LEU A 1 88 ? 7.021 0.303 -2.263 1.00 93.81 88 LEU A O 1
ATOM 674 N N . GLN A 1 89 ? 7.049 0.439 -4.503 1.00 94.00 89 GLN A N 1
ATOM 675 C CA . GLN A 1 89 ? 5.601 0.331 -4.677 1.00 94.00 89 GLN A CA 1
ATOM 676 C C . GLN A 1 89 ? 5.066 -0.948 -4.012 1.00 94.00 89 GLN A C 1
ATOM 678 O O . GLN A 1 89 ? 4.105 -0.865 -3.239 1.00 94.00 89 GLN A O 1
ATOM 683 N N . LYS A 1 90 ? 5.718 -2.098 -4.241 1.00 92.94 90 LYS A N 1
ATOM 684 C CA . LYS A 1 90 ? 5.340 -3.403 -3.674 1.00 92.94 90 LYS A CA 1
ATOM 685 C C . LYS A 1 90 ? 5.349 -3.388 -2.148 1.00 92.94 90 LYS A C 1
ATOM 687 O O . LYS A 1 90 ? 4.427 -3.891 -1.506 1.00 92.94 90 LYS A O 1
ATOM 692 N N . TYR A 1 91 ? 6.362 -2.762 -1.554 1.00 93.12 91 TYR A N 1
ATOM 693 C CA . TYR A 1 91 ? 6.472 -2.610 -0.105 1.00 93.12 91 TYR A CA 1
ATOM 694 C C . TYR A 1 91 ? 5.284 -1.839 0.492 1.00 93.12 91 TYR A C 1
ATOM 696 O O . TYR A 1 91 ? 4.701 -2.261 1.497 1.00 93.12 91 TYR A O 1
ATOM 704 N N . PHE A 1 92 ? 4.883 -0.726 -0.129 1.00 91.69 92 PHE A N 1
ATOM 705 C CA . PHE A 1 92 ? 3.723 0.040 0.333 1.00 91.69 92 PHE A CA 1
ATOM 706 C C . PHE A 1 92 ? 2.398 -0.686 0.071 1.00 91.69 92 PHE A C 1
ATOM 708 O O . PHE A 1 92 ? 1.532 -0.689 0.949 1.00 91.69 92 PHE A O 1
ATOM 715 N N . ALA A 1 93 ? 2.263 -1.375 -1.065 1.00 91.31 93 ALA A N 1
ATOM 716 C CA . ALA A 1 93 ? 1.102 -2.215 -1.360 1.00 91.31 93 ALA A CA 1
ATOM 717 C C . ALA A 1 93 ? 0.915 -3.328 -0.322 1.00 91.31 93 ALA A C 1
ATOM 719 O O . ALA A 1 93 ? -0.194 -3.546 0.165 1.00 91.31 93 ALA A O 1
ATOM 720 N N . MET A 1 94 ? 2.007 -3.979 0.090 1.00 91.25 94 MET A N 1
ATOM 721 C CA . MET A 1 94 ? 1.977 -5.005 1.130 1.00 91.25 94 MET A CA 1
ATOM 722 C C . MET A 1 94 ? 1.449 -4.449 2.456 1.00 91.25 94 MET A C 1
ATOM 724 O O . MET A 1 94 ? 0.601 -5.078 3.088 1.00 91.25 94 MET A O 1
ATOM 728 N N . LYS A 1 95 ? 1.891 -3.254 2.869 1.00 88.56 95 LYS A N 1
ATOM 729 C CA . LYS A 1 95 ? 1.378 -2.601 4.087 1.00 88.56 95 LYS A CA 1
ATOM 730 C C . LYS A 1 95 ? -0.118 -2.307 4.006 1.00 88.56 95 LYS A C 1
ATOM 732 O O . LYS A 1 95 ? -0.829 -2.516 4.987 1.00 88.56 95 LYS A O 1
ATOM 737 N N . CYS A 1 96 ? -0.583 -1.814 2.861 1.00 88.56 96 CYS A N 1
ATOM 738 C CA . CYS A 1 96 ? -1.996 -1.544 2.611 1.00 88.56 96 CYS A CA 1
ATOM 739 C C . CYS A 1 96 ? -2.829 -2.833 2.665 1.00 88.56 96 CYS A C 1
ATOM 741 O O . CYS A 1 96 ? -3.790 -2.901 3.430 1.00 88.56 96 CYS A O 1
ATOM 743 N N . SER A 1 97 ? -2.413 -3.867 1.930 1.00 89.38 97 SER A N 1
ATOM 744 C CA . SER A 1 97 ? -3.087 -5.170 1.880 1.00 89.38 97 SER A CA 1
ATOM 745 C C . SER A 1 97 ? -3.157 -5.835 3.254 1.00 89.38 97 SER A C 1
ATOM 747 O O . SER A 1 97 ? -4.237 -6.203 3.712 1.00 89.38 97 SER A O 1
ATOM 749 N N . LEU A 1 98 ? -2.029 -5.908 3.970 1.00 86.94 98 LEU A N 1
ATOM 750 C CA . LEU A 1 98 ? -1.985 -6.498 5.307 1.00 86.94 98 LEU A CA 1
ATOM 751 C C . LEU A 1 98 ? -2.919 -5.758 6.268 1.00 86.94 98 LEU A C 1
ATOM 753 O O . LEU A 1 98 ? -3.612 -6.379 7.068 1.00 86.94 98 LEU A O 1
ATOM 757 N N . SER A 1 99 ? -2.969 -4.429 6.172 1.00 85.81 99 SER A N 1
ATOM 758 C CA . SER A 1 99 ? -3.863 -3.638 7.006 1.00 85.81 99 SER A CA 1
ATOM 759 C C . SER A 1 99 ? -5.343 -3.880 6.704 1.00 85.81 99 SER A C 1
ATOM 761 O O . SER A 1 99 ? -6.135 -3.767 7.635 1.00 85.81 99 SER A O 1
ATOM 763 N N . LEU A 1 100 ? -5.725 -4.145 5.453 1.00 86.56 100 LEU A N 1
ATOM 764 C CA . LEU A 1 100 ? -7.108 -4.476 5.097 1.00 86.56 100 LEU A CA 1
ATOM 765 C C . LEU A 1 100 ? -7.477 -5.869 5.599 1.00 86.56 100 LEU A C 1
ATOM 767 O O . LEU A 1 100 ? -8.465 -6.011 6.309 1.00 86.56 100 LEU A O 1
ATOM 771 N N . ILE A 1 101 ? -6.633 -6.862 5.309 1.00 88.38 101 ILE A N 1
ATOM 772 C CA . ILE A 1 101 ? -6.852 -8.258 5.710 1.00 88.38 101 ILE A CA 1
ATOM 773 C C . ILE A 1 101 ? -7.001 -8.363 7.229 1.00 88.38 101 ILE A C 1
ATOM 775 O O . ILE A 1 101 ? -7.933 -8.989 7.715 1.00 88.38 101 ILE A O 1
ATOM 779 N N . VAL A 1 102 ? -6.117 -7.715 7.994 1.00 86.62 102 VAL A N 1
ATOM 780 C CA . VAL A 1 102 ? -6.182 -7.755 9.462 1.00 86.62 102 VAL A CA 1
ATOM 781 C C . VAL A 1 102 ? -7.458 -7.104 9.993 1.00 86.62 102 VAL A C 1
ATOM 783 O O . VAL A 1 102 ? -8.033 -7.616 10.946 1.00 86.62 102 VAL A O 1
ATOM 786 N N . VAL A 1 103 ? -7.906 -5.985 9.413 1.00 85.19 103 VAL A N 1
ATOM 787 C CA . VAL A 1 103 ? -9.146 -5.321 9.851 1.00 85.19 103 VAL A CA 1
ATOM 788 C C . VAL A 1 103 ? -10.361 -6.177 9.546 1.00 85.19 103 VAL A C 1
ATOM 790 O O . VAL A 1 103 ? -11.209 -6.331 10.421 1.00 85.19 103 VAL A O 1
ATOM 793 N N . ASP A 1 104 ? -10.434 -6.725 8.338 1.00 86.38 104 ASP A N 1
ATOM 794 C CA . ASP A 1 104 ? -11.566 -7.537 7.910 1.00 86.38 104 ASP A CA 1
ATOM 795 C C . ASP A 1 104 ? -11.654 -8.823 8.739 1.00 86.38 104 ASP A C 1
ATOM 797 O O . ASP A 1 104 ? -12.688 -9.116 9.334 1.00 86.38 104 ASP A O 1
ATOM 801 N N . GLU A 1 105 ? -10.529 -9.515 8.928 1.00 88.56 105 GLU A N 1
ATOM 802 C CA . GLU A 1 105 ? -10.464 -10.720 9.756 1.00 88.56 105 GLU A CA 1
ATOM 803 C C . GLU A 1 105 ? -10.797 -10.424 11.226 1.00 88.56 105 GLU A C 1
ATOM 805 O O . GLU A 1 105 ? -11.524 -11.176 11.878 1.00 88.56 105 GLU A O 1
ATOM 810 N N . MET A 1 106 ? -10.306 -9.301 11.758 1.00 85.19 106 MET A N 1
ATOM 811 C CA . MET A 1 106 ? -10.620 -8.867 13.117 1.00 85.19 106 MET A CA 1
ATOM 812 C C . MET A 1 106 ? -12.111 -8.563 13.266 1.00 85.19 106 MET A C 1
ATOM 814 O O . MET A 1 106 ? -12.709 -8.984 14.252 1.00 85.19 106 MET A O 1
ATOM 818 N N . LYS A 1 107 ? -12.726 -7.878 12.297 1.00 85.38 107 LYS A N 1
ATOM 819 C CA . LYS A 1 107 ? -14.165 -7.594 12.288 1.00 85.38 107 LYS A CA 1
ATOM 820 C C . LYS A 1 107 ? -14.974 -8.889 12.220 1.00 85.38 107 LYS A C 1
ATOM 822 O O . LYS A 1 107 ? -15.842 -9.089 13.061 1.00 85.38 107 LYS A O 1
ATOM 827 N N . ASN A 1 108 ? -14.633 -9.790 11.303 1.00 89.44 108 ASN A N 1
ATOM 828 C CA . ASN A 1 108 ? -15.337 -11.056 11.101 1.00 89.44 108 ASN A CA 1
ATOM 829 C C . ASN A 1 108 ? -15.267 -11.971 12.332 1.00 89.44 108 ASN A C 1
ATOM 831 O O . ASN A 1 108 ? -16.238 -12.655 12.645 1.00 89.44 108 ASN A O 1
ATOM 835 N N . ARG A 1 109 ? -14.149 -11.961 13.070 1.00 88.06 109 ARG A N 1
ATOM 836 C CA . ARG A 1 109 ? -13.991 -12.772 14.289 1.00 88.06 109 ARG A CA 1
ATOM 837 C C . ARG A 1 109 ? -14.538 -12.109 15.548 1.00 88.06 109 ARG A C 1
ATOM 839 O O . ARG A 1 109 ? -15.050 -12.809 16.416 1.00 88.06 109 ARG A O 1
ATOM 846 N N . LEU A 1 110 ? -14.417 -10.787 15.681 1.00 85.25 110 LEU A N 1
ATOM 847 C CA . LEU A 1 110 ? -14.840 -10.080 16.893 1.00 85.25 110 LEU A CA 1
ATOM 848 C C . LEU A 1 110 ? -16.318 -9.707 16.892 1.00 85.25 110 LEU A C 1
ATOM 850 O O . LEU A 1 110 ? -16.917 -9.759 17.961 1.00 85.25 110 LEU A O 1
ATOM 854 N N . SER A 1 111 ? -16.914 -9.362 15.744 1.00 85.38 111 SER A N 1
ATOM 855 C CA . SER A 1 111 ? -18.349 -9.051 15.656 1.00 85.38 111 SER A CA 1
ATOM 856 C C . SER A 1 111 ? -19.239 -10.101 16.333 1.00 85.38 111 SER A C 1
ATOM 858 O O . SER A 1 111 ? -19.969 -9.711 17.240 1.00 85.38 111 SER A O 1
ATOM 860 N N . PRO A 1 112 ? -19.140 -11.411 16.023 1.00 88.75 112 PRO A N 1
ATOM 861 C CA . PRO A 1 112 ? -2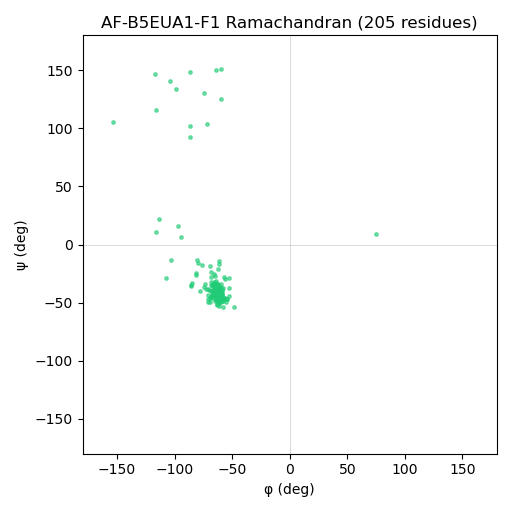0.014 -12.405 16.648 1.00 88.75 112 PRO A CA 1
ATOM 862 C C . PRO A 1 112 ? -19.769 -12.555 18.157 1.00 88.75 112 PRO A C 1
ATOM 864 O O . PRO A 1 112 ? -20.702 -12.803 18.916 1.00 88.75 112 PRO A O 1
ATOM 867 N N . ILE A 1 113 ? -18.526 -12.372 18.621 1.00 86.50 113 ILE A N 1
ATOM 868 C CA . ILE A 1 113 ? -18.189 -12.425 20.053 1.00 86.50 113 ILE A CA 1
ATOM 869 C C . ILE A 1 113 ? -18.820 -11.238 20.789 1.00 86.50 113 ILE A C 1
ATOM 871 O O . ILE A 1 113 ? -19.396 -11.410 21.861 1.00 86.50 113 ILE A O 1
ATOM 875 N N . LEU A 1 114 ? -18.722 -10.036 20.213 1.00 83.81 114 LEU A N 1
ATOM 876 C CA . LEU A 1 114 ? -19.306 -8.823 20.780 1.00 83.81 114 LEU A CA 1
ATOM 877 C C . LEU A 1 114 ? -20.834 -8.852 20.756 1.00 83.81 114 LEU A C 1
ATOM 879 O O . LEU A 1 114 ? -21.443 -8.424 21.731 1.00 83.81 114 LEU A O 1
ATOM 883 N N . GLU A 1 115 ? -21.443 -9.352 19.683 1.00 85.88 115 GLU A N 1
ATOM 884 C CA . GLU A 1 115 ? -22.897 -9.507 19.573 1.00 85.88 115 GLU A CA 1
ATOM 885 C C . GLU A 1 115 ? -23.420 -10.476 20.633 1.00 85.88 115 GLU A C 1
ATOM 887 O O . GLU A 1 115 ? -24.313 -10.114 21.398 1.00 85.88 115 GLU A O 1
ATOM 892 N N . LYS A 1 116 ? -22.789 -11.649 20.770 1.00 86.88 116 LYS A N 1
ATOM 893 C CA . LYS A 1 116 ? -23.147 -12.628 21.801 1.00 86.88 116 LYS A CA 1
ATOM 894 C C . LYS A 1 116 ? -22.970 -12.067 23.213 1.00 86.88 116 LYS A C 1
ATOM 896 O O . LYS A 1 116 ? -23.853 -12.215 24.051 1.00 86.88 116 LYS A O 1
ATOM 901 N N . TYR A 1 117 ? -21.861 -11.370 23.469 1.00 82.69 117 TYR A N 1
ATOM 902 C CA . TYR A 1 117 ? -21.627 -10.714 24.755 1.00 82.69 117 TYR A CA 1
ATOM 903 C C . TYR A 1 117 ? -22.693 -9.651 25.058 1.00 82.69 117 TYR A C 1
ATOM 905 O O . TYR A 1 117 ? -23.195 -9.578 26.177 1.00 82.69 117 TYR A O 1
ATOM 913 N N . GLN A 1 118 ? -23.064 -8.827 24.074 1.00 79.69 118 GLN A N 1
ATOM 914 C CA . GLN A 1 118 ? -24.117 -7.821 24.233 1.00 79.69 118 GLN A CA 1
ATOM 915 C C . GLN A 1 118 ? -25.481 -8.457 24.498 1.00 79.69 118 GLN A C 1
ATOM 917 O O . GLN A 1 118 ? -26.210 -7.967 25.359 1.00 79.69 118 GLN A O 1
ATOM 922 N N . GLU A 1 119 ? -25.813 -9.541 23.799 1.00 82.56 119 GLU A N 1
ATOM 923 C CA . GLU A 1 119 ? -27.049 -10.292 23.998 1.00 82.56 119 GLU A CA 1
ATOM 924 C C . GLU A 1 119 ? -27.118 -10.875 25.415 1.00 82.56 119 GLU A C 1
ATOM 926 O O . GLU A 1 119 ? -28.062 -10.574 26.149 1.00 82.56 119 GLU A O 1
ATOM 931 N N . GLU A 1 120 ? -26.082 -11.601 25.843 1.00 81.50 120 GLU A N 1
ATOM 932 C CA . GLU A 1 120 ? -25.975 -12.169 27.193 1.00 81.50 120 GLU A CA 1
ATOM 933 C C . GLU A 1 120 ? -26.051 -11.076 28.263 1.00 81.50 120 GLU A C 1
AT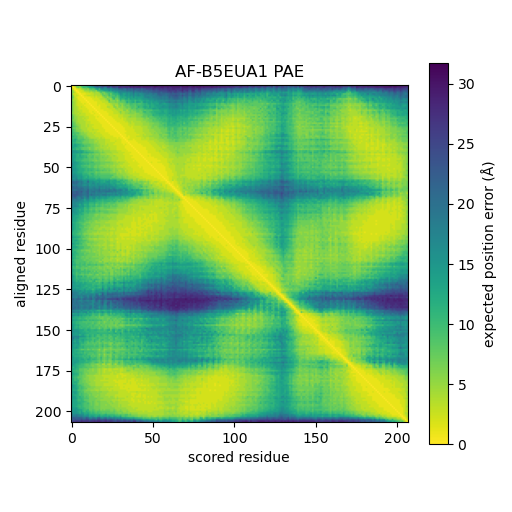OM 935 O O . GLU A 1 120 ? -26.840 -11.178 29.200 1.00 81.50 120 GLU A O 1
ATOM 940 N N . THR A 1 121 ? -25.319 -9.974 28.089 1.00 75.19 121 THR A N 1
ATOM 941 C CA . THR A 1 121 ? -25.358 -8.858 29.043 1.00 75.19 121 THR A CA 1
ATOM 942 C C . THR A 1 121 ? -26.736 -8.200 29.085 1.00 75.19 121 THR A C 1
ATOM 944 O O . THR A 1 121 ? -27.189 -7.795 30.151 1.00 75.19 121 THR A O 1
ATOM 947 N N . SER A 1 122 ? -27.436 -8.100 27.951 1.00 77.31 122 SER A N 1
ATOM 948 C CA . SER A 1 122 ? -28.792 -7.546 27.902 1.00 77.31 122 SER A CA 1
ATOM 949 C C . SER A 1 122 ? -29.817 -8.448 28.594 1.00 77.31 122 SER A C 1
ATOM 951 O O . SER A 1 122 ? -30.734 -7.935 29.233 1.00 77.31 122 SER A O 1
ATOM 953 N N . ASN A 1 123 ? -29.645 -9.769 28.512 1.00 78.81 123 ASN A N 1
ATOM 954 C CA . ASN A 1 123 ? -30.498 -10.744 29.187 1.00 78.81 123 ASN A CA 1
ATOM 955 C C . ASN A 1 123 ? -30.251 -10.718 30.699 1.00 78.81 123 ASN A C 1
ATOM 957 O O . ASN A 1 123 ? -31.194 -10.542 31.465 1.00 78.81 123 ASN A O 1
ATOM 961 N N . ILE A 1 124 ? -28.984 -10.731 31.118 1.00 74.06 124 ILE A N 1
ATOM 962 C CA . ILE A 1 124 ? -28.592 -10.621 32.530 1.00 74.06 124 ILE A CA 1
ATOM 963 C C . ILE A 1 124 ? -29.031 -9.264 33.109 1.00 74.06 124 ILE A C 1
ATOM 965 O O . ILE A 1 124 ? -29.490 -9.187 34.244 1.00 74.06 124 ILE A O 1
ATOM 969 N N . GLN A 1 125 ? -28.957 -8.174 32.335 1.00 72.00 125 GLN A N 1
ATOM 970 C CA . GLN A 1 125 ? -29.425 -6.855 32.774 1.00 72.00 125 GLN A CA 1
ATOM 971 C C . GLN A 1 125 ? -30.943 -6.835 32.979 1.00 72.00 125 GLN A C 1
ATOM 973 O O . GLN A 1 125 ? -31.403 -6.172 33.907 1.00 72.00 125 GLN A O 1
ATOM 978 N N . LYS A 1 126 ? -31.725 -7.536 32.148 1.00 70.56 126 LYS A N 1
ATOM 979 C CA . LYS A 1 126 ? -33.178 -7.676 32.345 1.00 70.56 126 LYS A CA 1
ATOM 980 C C . LYS A 1 126 ? -33.473 -8.455 33.631 1.00 70.56 126 LYS A C 1
ATOM 982 O O . LYS A 1 126 ? -34.181 -7.930 34.481 1.00 70.56 126 LYS A O 1
ATOM 987 N N . GLU A 1 127 ? -32.824 -9.603 33.830 1.00 67.81 127 GLU A N 1
ATOM 988 C CA . GLU A 1 127 ? -32.969 -10.431 35.042 1.00 67.81 127 GLU A CA 1
ATOM 989 C C . GLU A 1 127 ? -32.543 -9.699 36.331 1.00 67.81 127 GLU A C 1
ATOM 991 O O . GLU A 1 127 ? -33.164 -9.848 37.385 1.00 67.81 127 GLU A O 1
ATOM 996 N N . LEU A 1 128 ? -31.510 -8.853 36.257 1.00 65.19 128 LEU A N 1
ATOM 997 C CA . LEU A 1 128 ? -31.026 -8.062 37.394 1.00 65.19 128 LEU A CA 1
ATOM 998 C C . LEU A 1 128 ? -31.829 -6.782 37.646 1.00 65.19 128 LEU A C 1
ATOM 1000 O O . LEU A 1 128 ? -31.892 -6.319 38.785 1.00 65.19 128 LEU A O 1
ATOM 1004 N N . TH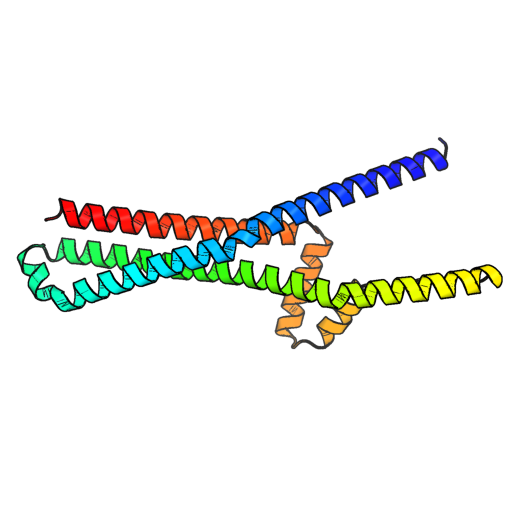R A 1 129 ? -32.476 -6.219 36.620 1.00 60.25 129 THR A N 1
ATOM 1005 C CA . THR A 1 129 ? -33.417 -5.098 36.797 1.00 60.25 129 THR A CA 1
ATOM 1006 C C . THR A 1 129 ? -34.645 -5.557 37.584 1.00 60.25 129 THR A C 1
ATOM 1008 O O . THR A 1 129 ? -35.121 -4.812 38.440 1.00 60.25 129 THR A O 1
ATOM 1011 N N . ASP A 1 130 ? -35.066 -6.811 37.394 1.00 60.09 130 ASP A N 1
ATOM 1012 C CA . ASP A 1 130 ? -36.124 -7.450 38.185 1.00 60.09 130 ASP A CA 1
ATOM 1013 C C . ASP A 1 130 ? -35.702 -7.723 39.644 1.00 60.09 130 ASP A C 1
ATOM 1015 O O . ASP A 1 130 ? -36.552 -7.879 40.518 1.00 60.09 130 ASP A O 1
ATOM 1019 N N . SER A 1 131 ? -34.395 -7.725 39.940 1.00 62.31 131 SER A N 1
ATOM 1020 C CA . SER A 1 131 ? -33.832 -7.989 41.275 1.00 62.31 131 SER A CA 1
ATOM 1021 C C . SER A 1 131 ? -33.063 -6.805 41.902 1.00 62.31 131 SER A C 1
ATOM 1023 O O . SER A 1 131 ? -32.452 -6.946 42.961 1.00 62.31 131 SER A O 1
ATOM 1025 N N . GLY A 1 132 ? -33.149 -5.603 41.314 1.00 54.38 132 GLY A N 1
ATOM 1026 C CA . GLY A 1 132 ? -32.666 -4.342 41.903 1.00 54.38 132 GLY A CA 1
ATOM 1027 C C . GLY A 1 132 ? -31.144 -4.124 41.907 1.00 54.38 132 GLY A C 1
ATOM 1028 O O . GLY A 1 132 ? -30.671 -3.161 42.515 1.00 54.38 132 GLY A O 1
ATOM 1029 N N . LEU A 1 133 ? -30.367 -4.971 41.229 1.00 56.72 133 LEU A N 1
ATOM 1030 C CA . LEU A 1 133 ? -28.901 -4.897 41.168 1.00 56.72 133 LEU A CA 1
ATOM 1031 C C . LEU A 1 133 ? -28.437 -4.325 39.815 1.00 56.72 133 LEU A C 1
ATOM 1033 O O . LEU A 1 133 ? -29.000 -4.622 38.765 1.00 56.72 133 LEU A O 1
ATOM 1037 N N . LYS A 1 134 ? -27.393 -3.484 39.814 1.00 53.44 134 LYS A N 1
ATOM 1038 C CA . LYS A 1 134 ? -26.782 -2.944 38.583 1.00 53.44 134 LYS A CA 1
ATOM 1039 C C . LYS A 1 134 ? -25.535 -3.737 38.203 1.00 53.44 134 LYS A C 1
ATOM 1041 O O . LYS A 1 134 ? -24.670 -3.941 39.047 1.00 53.44 134 LYS A O 1
ATOM 1046 N N . ILE A 1 135 ? -25.414 -4.098 36.924 1.00 57.72 135 ILE A N 1
ATOM 1047 C CA . ILE A 1 135 ? -24.193 -4.687 36.361 1.00 57.72 135 ILE A CA 1
ATOM 1048 C C . ILE A 1 135 ? -23.127 -3.603 36.198 1.00 57.72 135 ILE A C 1
ATOM 1050 O O . ILE A 1 135 ? -23.372 -2.560 35.587 1.00 57.72 135 ILE A O 1
ATOM 1054 N N . GLU A 1 136 ? -21.924 -3.881 36.691 1.00 56.91 136 GLU A N 1
ATOM 1055 C CA . GLU A 1 136 ? -20.718 -3.142 36.332 1.00 56.91 136 GLU A CA 1
ATOM 1056 C C . GLU A 1 136 ? -20.123 -3.778 35.068 1.00 56.91 136 GLU A C 1
ATOM 1058 O O . GLU A 1 136 ? -19.563 -4.873 35.088 1.00 56.91 136 GLU A O 1
ATOM 1063 N N . ASN A 1 137 ? -20.346 -3.135 33.924 1.00 56.66 137 ASN A N 1
ATOM 1064 C CA . ASN A 1 137 ? -19.992 -3.688 32.621 1.00 56.66 137 ASN A CA 1
ATOM 1065 C C . ASN A 1 137 ? -18.523 -3.342 32.287 1.00 56.66 137 ASN A C 1
ATOM 1067 O O . ASN A 1 137 ? -18.254 -2.262 31.763 1.00 56.66 137 ASN A O 1
ATOM 1071 N N . ASP A 1 138 ? -17.570 -4.225 32.621 1.00 57.91 138 ASP A N 1
ATOM 1072 C CA . ASP A 1 138 ? -16.111 -4.008 32.440 1.00 57.91 138 ASP A CA 1
ATOM 1073 C C . ASP A 1 138 ? -15.535 -4.636 31.149 1.00 57.91 138 ASP A C 1
ATOM 1075 O O . ASP A 1 138 ? -14.319 -4.799 30.998 1.00 57.91 138 ASP A O 1
ATOM 1079 N N . PHE A 1 139 ? -16.365 -5.018 30.169 1.00 64.38 139 PHE A N 1
ATOM 1080 C CA . PHE A 1 139 ? -15.806 -5.507 28.906 1.00 64.38 139 PHE A CA 1
ATOM 1081 C C . PHE A 1 139 ? -15.188 -4.366 28.097 1.00 64.38 139 PHE A C 1
ATOM 1083 O O . PHE A 1 139 ? -15.862 -3.567 27.444 1.00 64.38 139 PHE A O 1
ATOM 1090 N N . SER A 1 140 ? -13.858 -4.325 28.117 1.00 67.00 140 SER A N 1
ATOM 1091 C CA . SER A 1 140 ? -13.046 -3.401 27.341 1.00 67.00 140 SER A CA 1
ATOM 1092 C C . SER A 1 140 ? -12.186 -4.171 26.348 1.00 67.00 140 SER A C 1
ATOM 1094 O O . SER A 1 140 ? -11.253 -4.881 26.727 1.00 67.00 140 SER A O 1
ATOM 1096 N N . VAL A 1 141 ? -12.432 -3.952 25.052 1.00 70.94 141 VAL A N 1
ATOM 1097 C CA . VAL A 1 141 ? -11.580 -4.446 23.950 1.00 70.94 141 VAL A CA 1
ATOM 1098 C C . VAL A 1 141 ? -10.112 -4.038 24.157 1.00 70.94 141 VAL A C 1
ATOM 1100 O O . VAL A 1 141 ? -9.198 -4.756 23.767 1.00 70.94 141 VAL A O 1
ATOM 1103 N N . THR A 1 142 ? -9.873 -2.913 24.837 1.00 72.00 142 THR A N 1
ATOM 1104 C CA . THR A 1 142 ? -8.528 -2.439 25.196 1.00 72.00 142 THR A CA 1
ATOM 1105 C C . THR A 1 142 ? -7.819 -3.396 26.155 1.00 72.00 142 THR A C 1
ATOM 1107 O O . THR A 1 142 ? -6.636 -3.660 25.973 1.00 72.00 142 THR A O 1
ATOM 1110 N N . LYS A 1 143 ? -8.543 -3.950 27.135 1.00 77.06 143 LYS A N 1
ATOM 1111 C CA . LYS A 1 143 ? -8.015 -4.893 28.133 1.00 77.06 143 LYS A CA 1
ATOM 1112 C C . LYS A 1 143 ? -7.653 -6.228 27.477 1.00 77.06 143 LYS A C 1
ATOM 1114 O O . LYS A 1 143 ? -6.543 -6.717 27.652 1.00 77.06 143 LYS A O 1
ATOM 1119 N N . ALA A 1 144 ? -8.528 -6.734 26.603 1.00 80.88 144 ALA A N 1
ATOM 1120 C CA . ALA A 1 144 ? -8.245 -7.922 25.793 1.00 80.88 144 ALA A CA 1
ATOM 1121 C C . ALA A 1 144 ? -6.988 -7.749 24.917 1.00 80.88 144 ALA A C 1
ATOM 1123 O O . ALA A 1 144 ? -6.196 -8.676 24.754 1.00 80.88 144 ALA A O 1
ATOM 1124 N N . LEU A 1 145 ? -6.770 -6.545 24.379 1.00 78.94 145 LEU A N 1
ATOM 1125 C CA . LEU A 1 145 ? -5.598 -6.235 23.563 1.00 78.94 145 LEU A CA 1
ATOM 1126 C C . LEU A 1 145 ? -4.307 -6.115 24.391 1.00 78.94 145 LEU A C 1
ATOM 1128 O O . LEU A 1 145 ? -3.237 -6.497 23.917 1.00 78.94 145 LEU A O 1
ATOM 1132 N N . GLU A 1 146 ? -4.397 -5.610 25.624 1.00 81.44 146 GLU A N 1
ATOM 1133 C CA . GLU A 1 146 ? -3.287 -5.595 26.585 1.00 81.44 146 GLU A CA 1
ATOM 1134 C C . GLU A 1 146 ? -2.893 -7.012 27.020 1.00 81.44 146 GLU A C 1
ATOM 1136 O O . GLU A 1 146 ? -1.702 -7.313 27.121 1.00 81.44 146 GLU A O 1
ATOM 1141 N N . ASP A 1 147 ? -3.864 -7.906 27.212 1.00 83.88 147 ASP A N 1
ATOM 1142 C CA . ASP A 1 147 ? -3.595 -9.309 27.529 1.00 83.88 147 ASP A CA 1
ATOM 1143 C C . ASP A 1 147 ? -3.013 -10.068 26.331 1.00 83.88 147 ASP A C 1
ATOM 1145 O O . ASP A 1 147 ? -2.038 -10.805 26.489 1.00 83.88 147 ASP A O 1
ATOM 1149 N N . PHE A 1 148 ? -3.496 -9.802 25.113 1.00 83.25 148 PHE A N 1
ATOM 1150 C CA . PHE A 1 148 ? -2.863 -10.306 23.891 1.00 83.25 148 PHE A CA 1
ATOM 1151 C C . PHE A 1 148 ? -1.414 -9.814 23.748 1.00 83.25 148 PHE A C 1
ATOM 1153 O O . PHE A 1 148 ? -0.528 -10.576 23.364 1.00 83.25 148 PHE A O 1
ATOM 1160 N N . GLN A 1 149 ? -1.130 -8.556 24.107 1.00 83.31 149 GLN A N 1
ATOM 1161 C CA . GLN A 1 149 ? 0.228 -8.011 24.054 1.00 83.31 149 GLN A CA 1
ATOM 1162 C C . GLN A 1 149 ? 1.207 -8.798 24.941 1.00 83.31 149 GLN A C 1
ATOM 1164 O O . GLN A 1 149 ? 2.373 -8.931 24.569 1.00 83.31 149 GLN A O 1
ATOM 1169 N N . LYS A 1 150 ? 0.758 -9.333 26.085 1.00 84.88 150 LYS A N 1
ATOM 1170 C CA . LYS A 1 150 ? 1.595 -10.155 26.980 1.00 84.88 150 LYS A CA 1
ATOM 1171 C C . LYS A 1 150 ? 1.970 -11.507 26.367 1.00 84.88 150 LYS A C 1
ATOM 1173 O O . LYS A 1 150 ? 2.979 -12.079 26.761 1.00 84.88 150 LYS A O 1
ATOM 1178 N N . MET A 1 151 ? 1.188 -11.999 25.405 1.00 87.25 151 MET A N 1
ATOM 1179 C CA . MET A 1 151 ? 1.464 -13.249 24.686 1.00 87.25 151 MET A CA 1
ATOM 1180 C C . MET A 1 151 ? 2.506 -13.072 23.571 1.00 87.25 151 MET A C 1
ATOM 1182 O O . MET A 1 151 ? 3.012 -14.056 23.034 1.00 87.25 151 MET A O 1
ATOM 1186 N N . LEU A 1 152 ? 2.832 -11.829 23.203 1.00 86.00 152 LEU A N 1
ATOM 1187 C CA . LEU A 1 152 ? 3.798 -11.534 22.151 1.00 86.00 152 LEU A CA 1
ATOM 1188 C C . LEU A 1 152 ? 5.233 -11.488 22.696 1.00 86.00 152 LEU A C 1
ATOM 1190 O O . LEU A 1 152 ? 5.467 -11.019 23.812 1.00 86.00 152 LEU A O 1
ATOM 1194 N N . PRO A 1 153 ? 6.234 -11.873 21.884 1.00 88.31 153 PRO A N 1
ATOM 1195 C CA . PRO A 1 153 ? 7.630 -11.666 22.241 1.00 88.31 153 PRO A CA 1
ATOM 1196 C C . PRO A 1 153 ? 7.933 -10.172 22.442 1.00 88.31 153 PRO A C 1
ATOM 1198 O O . PRO A 1 153 ? 7.327 -9.297 21.814 1.00 88.31 153 PRO A O 1
ATOM 1201 N N . TRP A 1 154 ? 8.904 -9.874 23.309 1.00 84.75 154 TRP A N 1
ATOM 1202 C CA . TRP A 1 154 ? 9.159 -8.526 23.838 1.00 84.75 154 TRP A CA 1
ATOM 1203 C C . TRP A 1 154 ? 9.318 -7.439 22.757 1.00 84.75 154 TRP A C 1
ATOM 1205 O O . TRP A 1 154 ? 8.803 -6.332 22.913 1.00 84.75 154 TRP A O 1
ATOM 1215 N N . TYR A 1 155 ? 9.955 -7.748 21.624 1.00 83.88 155 TYR A N 1
ATOM 1216 C CA . TYR A 1 155 ? 10.128 -6.801 20.516 1.00 83.88 155 TYR A CA 1
ATOM 1217 C C . TYR A 1 155 ? 8.792 -6.431 19.842 1.00 83.88 155 TYR A C 1
ATOM 1219 O O . TYR A 1 155 ? 8.550 -5.262 19.524 1.00 83.88 155 TYR A O 1
ATOM 1227 N N . ALA A 1 156 ? 7.891 -7.403 19.671 1.00 83.00 156 ALA A N 1
ATOM 1228 C CA . ALA A 1 156 ? 6.568 -7.199 19.088 1.00 83.00 156 ALA A CA 1
ATOM 1229 C C . ALA A 1 156 ? 5.647 -6.462 20.071 1.00 83.00 156 ALA A C 1
ATOM 1231 O O . ALA A 1 156 ? 4.937 -5.536 19.671 1.00 83.00 156 ALA A O 1
ATOM 1232 N N . GLY A 1 157 ? 5.743 -6.778 21.368 1.00 82.06 157 GLY A N 1
ATOM 1233 C CA . GLY A 1 157 ? 5.042 -6.055 22.431 1.00 82.06 157 GLY A CA 1
ATOM 1234 C C . GLY A 1 157 ? 5.435 -4.572 22.511 1.00 82.06 157 GLY A C 1
ATOM 1235 O O . GLY A 1 157 ? 4.577 -3.700 22.680 1.00 82.06 157 GLY A O 1
ATOM 1236 N N . ILE A 1 158 ? 6.715 -4.239 22.302 1.00 83.31 158 ILE A N 1
ATOM 1237 C CA . ILE A 1 158 ? 7.172 -2.839 22.228 1.00 83.31 158 ILE A CA 1
ATOM 1238 C C . ILE A 1 158 ? 6.576 -2.125 21.006 1.00 83.31 158 ILE A C 1
ATOM 1240 O O . ILE A 1 158 ? 6.135 -0.979 21.116 1.00 83.31 158 ILE A O 1
ATOM 1244 N N . SER A 1 159 ? 6.534 -2.780 19.844 1.00 81.06 159 SER A N 1
ATOM 1245 C CA . SER A 1 159 ? 5.939 -2.198 18.633 1.00 81.06 159 SER A CA 1
ATOM 1246 C C . SER A 1 159 ? 4.439 -1.933 18.809 1.00 81.06 159 SER A C 1
ATOM 1248 O O . SER A 1 159 ? 3.963 -0.817 18.562 1.00 81.06 159 SER A O 1
ATOM 1250 N N . LEU A 1 160 ? 3.705 -2.922 19.332 1.00 81.56 160 LEU A N 1
ATOM 1251 C CA . LEU A 1 160 ? 2.269 -2.823 19.573 1.00 81.56 160 LEU A CA 1
ATOM 1252 C C . LEU A 1 160 ? 1.950 -1.736 20.606 1.00 81.56 160 LEU A C 1
ATOM 1254 O O . LEU A 1 160 ? 1.139 -0.856 20.331 1.00 81.56 160 LEU A O 1
ATOM 1258 N N . SER A 1 161 ? 2.652 -1.706 21.741 1.00 80.44 161 SER A N 1
ATOM 1259 C CA . SER A 1 161 ? 2.435 -0.684 22.777 1.00 80.44 161 SER A CA 1
ATOM 1260 C C . SER A 1 161 ? 2.733 0.737 22.295 1.00 80.44 161 SER A C 1
ATOM 1262 O O . SER A 1 161 ? 2.018 1.675 22.653 1.00 80.44 161 SER A O 1
ATOM 1264 N N . ARG A 1 162 ? 3.751 0.931 21.445 1.00 81.62 162 ARG A N 1
ATOM 1265 C CA . ARG A 1 162 ? 4.015 2.230 20.803 1.00 81.62 162 ARG A CA 1
ATOM 1266 C C . ARG A 1 162 ? 2.876 2.630 19.868 1.00 81.62 162 ARG A C 1
ATOM 1268 O O . ARG A 1 162 ? 2.469 3.793 19.882 1.00 81.62 162 ARG A O 1
ATOM 1275 N N . SER A 1 163 ? 2.349 1.683 19.092 1.00 75.06 163 SER A N 1
ATOM 1276 C CA . SER A 1 163 ? 1.200 1.905 18.208 1.00 75.06 163 SER A CA 1
ATOM 1277 C C . SER A 1 163 ? -0.061 2.270 19.002 1.00 75.06 163 SER A C 1
ATOM 1279 O O . SER A 1 163 ? -0.691 3.291 18.725 1.00 75.06 163 SER A O 1
ATOM 1281 N N . LEU A 1 164 ? -0.366 1.527 20.072 1.00 77.44 164 LEU A N 1
ATOM 1282 C CA . LEU A 1 164 ? -1.509 1.782 20.954 1.00 77.44 164 LEU A CA 1
ATOM 1283 C C . LEU A 1 164 ? -1.405 3.130 21.665 1.00 77.44 164 LEU A C 1
ATOM 1285 O O . LEU A 1 164 ? -2.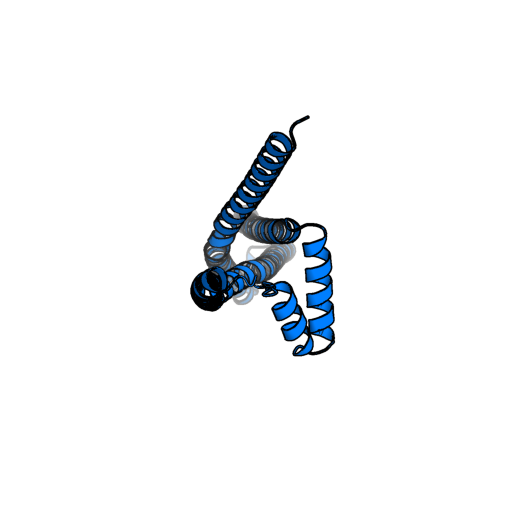362 3.902 21.655 1.00 77.44 164 LEU A O 1
ATOM 1289 N N . LYS A 1 165 ? -0.231 3.478 22.204 1.00 80.88 165 LYS A N 1
ATOM 1290 C CA . LYS A 1 165 ? 0.004 4.793 22.826 1.00 80.88 165 LYS A CA 1
ATOM 1291 C C . LYS A 1 165 ? -0.187 5.944 21.835 1.00 80.88 165 LYS A C 1
ATOM 1293 O O . LYS A 1 165 ? -0.717 6.986 22.215 1.00 80.88 165 LYS A O 1
ATOM 1298 N N . ARG A 1 166 ? 0.225 5.773 20.573 1.00 75.94 166 ARG A N 1
ATOM 1299 C CA . ARG A 1 166 ? 0.016 6.775 19.511 1.00 75.94 166 ARG A CA 1
ATOM 1300 C C . ARG A 1 166 ? -1.461 6.897 19.133 1.00 75.94 166 ARG A C 1
ATOM 1302 O O . ARG A 1 166 ? -1.974 8.011 19.094 1.00 75.94 166 ARG A O 1
ATOM 1309 N N . ASN A 1 167 ? -2.155 5.776 18.951 1.00 73.06 167 ASN A N 1
ATOM 1310 C CA . ASN A 1 167 ? -3.578 5.765 18.602 1.00 73.06 167 ASN A CA 1
ATOM 1311 C C . ASN A 1 167 ? -4.474 6.275 19.744 1.00 73.06 167 ASN A C 1
ATOM 1313 O O . ASN A 1 167 ? -5.470 6.936 19.475 1.00 73.06 167 ASN A O 1
ATOM 1317 N N . LYS A 1 168 ? -4.096 6.058 21.013 1.00 73.50 168 LYS A N 1
ATOM 1318 C CA . LYS A 1 168 ? -4.809 6.605 22.182 1.00 73.50 168 LYS A CA 1
ATOM 1319 C C . LYS A 1 168 ? -4.752 8.135 22.237 1.00 73.50 168 LYS A C 1
ATOM 1321 O O . LYS A 1 168 ? -5.712 8.762 22.667 1.00 73.50 168 LYS A O 1
ATOM 1326 N N . LYS A 1 169 ? -3.644 8.741 21.787 1.00 75.75 169 LYS A N 1
ATOM 1327 C CA . LYS A 1 169 ? -3.508 10.206 21.689 1.00 75.75 169 LYS A CA 1
ATOM 1328 C C . LYS A 1 169 ? -4.298 10.786 20.519 1.00 75.75 169 LYS A C 1
ATOM 1330 O O . LYS A 1 169 ? -4.821 11.888 20.630 1.00 75.75 169 LYS A O 1
ATOM 1335 N N . ASN A 1 170 ? -4.364 10.071 19.397 1.00 75.88 170 ASN A N 1
ATOM 1336 C CA . ASN A 1 170 ? -5.140 10.493 18.239 1.00 75.88 170 ASN A CA 1
ATOM 1337 C C . ASN A 1 170 ? -5.574 9.280 17.409 1.00 75.88 170 ASN A C 1
ATOM 1339 O O . ASN A 1 170 ? -4.790 8.702 16.654 1.00 75.88 170 ASN A O 1
ATOM 1343 N N . VAL A 1 171 ? -6.860 8.946 17.512 1.00 69.81 171 VAL A N 1
ATOM 1344 C CA . VAL A 1 171 ? -7.472 7.784 16.850 1.00 69.81 171 VAL A CA 1
ATOM 1345 C C . VAL A 1 171 ? -7.396 7.893 15.317 1.00 69.81 171 VAL A C 1
ATOM 1347 O O . VAL A 1 171 ? -7.430 6.885 14.614 1.00 69.81 171 VAL A O 1
ATOM 1350 N N . LYS A 1 172 ? -7.230 9.107 14.768 1.00 78.12 172 LYS A N 1
ATOM 1351 C CA . LYS A 1 172 ? -7.118 9.341 13.319 1.00 78.12 172 LYS A CA 1
ATOM 1352 C C . LYS A 1 172 ? -5.747 8.966 12.744 1.00 78.12 172 LYS A C 1
ATOM 1354 O O . LYS A 1 172 ? -5.645 8.790 11.535 1.00 78.12 172 LYS A O 1
ATOM 1359 N N . ILE A 1 173 ? -4.704 8.814 13.572 1.00 78.25 173 ILE A N 1
ATOM 1360 C CA . ILE A 1 173 ? -3.330 8.535 13.104 1.00 78.25 173 ILE A CA 1
ATOM 1361 C C . ILE A 1 173 ? -3.255 7.245 12.285 1.00 78.25 173 ILE A C 1
ATOM 1363 O O . ILE A 1 173 ? -2.548 7.200 11.280 1.00 78.25 173 ILE A O 1
ATOM 1367 N N . SER A 1 174 ? -3.987 6.201 12.683 1.00 76.88 174 SER A N 1
ATOM 1368 C CA . SER A 1 174 ? -3.990 4.934 11.945 1.00 76.88 174 SER A CA 1
ATOM 1369 C C . SER A 1 174 ? -4.521 5.112 10.518 1.00 76.88 174 SER A C 1
ATOM 1371 O O . SER A 1 174 ? -3.876 4.668 9.569 1.00 76.88 174 SER A O 1
ATOM 1373 N N . HIS A 1 175 ? -5.627 5.844 10.359 1.00 81.69 175 HIS A N 1
ATOM 1374 C CA . HIS A 1 175 ? -6.226 6.146 9.055 1.00 81.69 175 HIS A CA 1
ATOM 1375 C C . HIS A 1 175 ? -5.303 7.006 8.191 1.00 81.69 175 HIS A C 1
ATOM 1377 O O . HIS A 1 175 ? -5.080 6.689 7.026 1.00 81.69 175 HIS A O 1
ATOM 1383 N N . VAL A 1 176 ? -4.679 8.032 8.781 1.00 84.06 176 VAL A N 1
ATOM 1384 C CA . VAL A 1 176 ? -3.691 8.877 8.090 1.00 84.06 176 VAL A CA 1
ATOM 1385 C C . VAL A 1 176 ? -2.522 8.044 7.570 1.00 84.06 176 VAL A C 1
ATOM 1387 O O . VAL A 1 176 ? -2.173 8.152 6.399 1.00 84.06 176 VAL A O 1
ATOM 1390 N N . ASN A 1 177 ? -1.948 7.164 8.395 1.00 83.75 177 ASN A N 1
ATOM 1391 C CA . ASN A 1 177 ? -0.823 6.324 7.976 1.00 83.75 177 ASN A CA 1
ATOM 1392 C C . ASN A 1 177 ? -1.188 5.414 6.800 1.00 83.75 177 ASN A C 1
ATOM 1394 O O . ASN A 1 177 ? -0.369 5.207 5.906 1.00 83.75 177 ASN A O 1
ATOM 1398 N N . ARG A 1 178 ? -2.410 4.873 6.784 1.00 83.06 178 ARG A N 1
ATOM 1399 C CA . ARG A 1 178 ? -2.868 4.036 5.674 1.00 83.06 178 ARG A CA 1
ATOM 1400 C C . ARG A 1 178 ? -3.031 4.835 4.380 1.00 83.06 178 ARG A C 1
ATOM 1402 O O . ARG A 1 178 ? -2.561 4.384 3.340 1.00 83.06 178 ARG A O 1
ATOM 1409 N N . VAL A 1 179 ? -3.620 6.031 4.451 1.00 88.81 179 VAL A N 1
ATOM 1410 C CA . VAL A 1 179 ? -3.755 6.936 3.295 1.00 88.81 179 VAL A CA 1
ATOM 1411 C C . VAL A 1 179 ? -2.384 7.366 2.772 1.00 88.81 179 VAL A C 1
ATOM 1413 O O . VAL A 1 179 ? -2.157 7.348 1.568 1.00 88.81 179 VAL A O 1
ATOM 1416 N N . VAL A 1 180 ? -1.439 7.681 3.662 1.00 89.50 180 VAL A N 1
ATOM 1417 C CA . VAL A 1 180 ? -0.061 8.036 3.286 1.00 89.50 180 VAL A CA 1
ATOM 1418 C C . VAL A 1 180 ? 0.645 6.868 2.597 1.00 89.50 180 VAL A C 1
ATOM 1420 O O . VAL A 1 180 ? 1.283 7.069 1.568 1.00 89.50 180 VAL A O 1
ATOM 1423 N N . ASN A 1 181 ? 0.512 5.642 3.111 1.00 90.12 181 ASN A N 1
ATOM 1424 C CA . ASN A 1 181 ? 1.083 4.463 2.454 1.00 90.12 181 ASN A CA 1
ATOM 1425 C C . ASN A 1 181 ? 0.484 4.249 1.057 1.00 90.12 181 ASN A C 1
ATOM 1427 O O . ASN A 1 181 ? 1.222 3.969 0.117 1.00 90.12 181 ASN A O 1
ATOM 1431 N N . HIS A 1 182 ? -0.831 4.418 0.912 1.00 91.06 182 HIS A N 1
ATOM 1432 C CA . HIS A 1 182 ? -1.500 4.329 -0.383 1.00 91.06 182 HIS A CA 1
ATOM 1433 C C . HIS A 1 182 ? -1.027 5.424 -1.354 1.00 91.06 182 HIS A C 1
ATOM 1435 O O . HIS A 1 182 ? -0.743 5.140 -2.514 1.00 91.06 182 HIS A O 1
ATOM 1441 N N . PHE A 1 183 ? -0.859 6.660 -0.878 1.00 93.25 183 PHE A N 1
ATOM 1442 C CA . PHE A 1 183 ? -0.294 7.746 -1.678 1.00 93.25 183 PHE A CA 1
ATOM 1443 C C . PHE A 1 183 ? 1.116 7.408 -2.177 1.00 93.25 183 PHE A C 1
ATOM 1445 O O . PHE A 1 183 ? 1.389 7.532 -3.368 1.00 93.25 183 PHE A O 1
ATOM 1452 N N . TRP A 1 184 ? 1.993 6.917 -1.295 1.00 92.56 184 TRP A N 1
ATOM 1453 C CA . TRP A 1 184 ? 3.341 6.499 -1.682 1.00 92.56 184 TRP A CA 1
ATOM 1454 C C . TRP A 1 184 ? 3.329 5.337 -2.678 1.00 92.56 184 TRP A C 1
ATOM 1456 O O . TRP A 1 184 ? 4.086 5.372 -3.644 1.00 92.56 184 TRP A O 1
ATOM 1466 N N . GLN A 1 185 ? 2.442 4.349 -2.512 1.00 93.94 185 GLN A N 1
ATOM 1467 C CA . GLN A 1 185 ? 2.248 3.279 -3.497 1.00 93.94 185 GLN A CA 1
ATOM 1468 C C . GLN A 1 185 ? 1.930 3.851 -4.889 1.00 93.94 185 GLN A C 1
ATOM 1470 O O . GLN A 1 185 ? 2.572 3.478 -5.872 1.00 93.94 185 GLN A O 1
ATOM 1475 N N . SER A 1 186 ? 0.970 4.773 -4.972 1.00 91.44 186 SER A N 1
ATOM 1476 C CA . SER A 1 186 ? 0.554 5.409 -6.229 1.00 91.44 186 SER A CA 1
ATOM 1477 C C . SER A 1 186 ? 1.638 6.310 -6.824 1.00 91.44 186 SER A C 1
ATOM 1479 O O . SER A 1 186 ? 1.812 6.347 -8.045 1.00 91.44 186 SER A O 1
ATOM 1481 N N . PHE A 1 187 ? 2.404 6.996 -5.975 1.00 94.75 187 PHE A N 1
ATOM 1482 C CA . PHE A 1 187 ? 3.540 7.812 -6.391 1.00 94.75 187 PHE A CA 1
ATOM 1483 C C . PHE A 1 187 ? 4.636 6.957 -7.037 1.00 94.75 187 PHE A C 1
ATOM 1485 O O . PHE A 1 187 ? 5.038 7.239 -8.163 1.00 94.75 187 PHE A O 1
ATOM 1492 N N . PHE A 1 188 ? 5.077 5.880 -6.375 1.00 93.88 188 PHE A N 1
ATOM 1493 C CA . PHE A 1 188 ? 6.112 4.997 -6.924 1.00 93.88 188 PHE A CA 1
ATOM 1494 C C . PHE A 1 188 ? 5.653 4.282 -8.195 1.00 93.88 188 PHE A C 1
ATOM 1496 O O . PHE A 1 188 ? 6.443 4.156 -9.126 1.00 93.88 188 PHE A O 1
ATOM 1503 N N . MET A 1 189 ? 4.376 3.893 -8.281 1.00 92.31 189 MET A N 1
ATOM 1504 C CA . MET A 1 189 ? 3.804 3.350 -9.516 1.00 92.31 189 MET A CA 1
ATOM 1505 C C . MET A 1 189 ? 3.870 4.362 -10.667 1.00 92.31 189 MET A C 1
ATOM 1507 O O . MET A 1 189 ? 4.334 4.044 -11.760 1.00 92.31 189 MET A O 1
ATOM 1511 N N . SER A 1 190 ? 3.438 5.601 -10.418 1.00 93.06 190 SER A N 1
ATOM 1512 C CA . SER A 1 190 ? 3.485 6.670 -11.422 1.00 93.06 190 SER A CA 1
ATOM 1513 C C . SER A 1 190 ? 4.921 6.961 -11.859 1.00 93.06 190 SER A C 1
ATOM 1515 O O . SER A 1 190 ? 5.192 7.081 -13.049 1.00 93.06 190 SER A O 1
ATOM 1517 N N . ALA A 1 191 ? 5.859 7.010 -10.911 1.00 93.44 191 ALA A N 1
ATOM 1518 C CA . ALA A 1 191 ? 7.272 7.226 -11.196 1.00 93.44 191 ALA A CA 1
ATOM 1519 C C . ALA A 1 191 ? 7.886 6.072 -12.012 1.00 93.44 191 ALA A C 1
ATOM 1521 O O . ALA A 1 191 ? 8.599 6.324 -12.981 1.00 93.44 191 ALA A O 1
ATOM 1522 N N . GLN A 1 192 ? 7.571 4.814 -11.674 1.00 93.75 192 GLN A N 1
ATOM 1523 C CA . GLN A 1 192 ? 7.978 3.631 -12.442 1.00 93.75 192 GLN A CA 1
ATOM 1524 C C . GLN A 1 192 ? 7.478 3.714 -13.890 1.00 93.75 192 GLN A C 1
ATOM 1526 O O . GLN A 1 192 ? 8.244 3.468 -14.824 1.00 93.75 192 GLN A O 1
ATOM 1531 N N . PHE A 1 193 ? 6.205 4.070 -14.071 1.00 91.56 193 PHE A N 1
ATOM 1532 C CA . PHE A 1 193 ? 5.577 4.183 -15.383 1.00 91.56 193 PHE A CA 1
ATOM 1533 C C . PHE A 1 193 ? 6.173 5.329 -16.215 1.00 91.56 193 PHE A C 1
ATOM 1535 O O . PHE A 1 193 ? 6.490 5.135 -17.386 1.00 91.56 193 PHE A O 1
ATOM 1542 N N . LEU A 1 194 ? 6.411 6.495 -15.606 1.00 93.38 194 LEU A N 1
ATOM 1543 C CA . LEU A 1 194 ? 7.075 7.625 -16.263 1.00 93.38 194 LEU A CA 1
ATOM 1544 C C . LEU A 1 194 ? 8.494 7.272 -16.719 1.00 93.38 194 LEU A C 1
ATOM 1546 O O . LEU A 1 194 ? 8.866 7.598 -17.843 1.00 93.38 194 LEU A O 1
ATOM 1550 N N . LEU A 1 195 ? 9.269 6.562 -15.892 1.00 92.06 195 LEU A N 1
ATOM 1551 C CA . LEU A 1 195 ? 10.602 6.092 -16.282 1.00 92.06 195 LEU A CA 1
ATOM 1552 C C . LEU A 1 195 ? 10.552 5.145 -17.481 1.00 92.06 195 LEU A C 1
ATOM 1554 O O . LEU A 1 195 ? 11.424 5.214 -18.340 1.00 92.06 195 LEU A O 1
ATOM 1558 N N . LEU A 1 196 ? 9.525 4.299 -17.580 1.00 90.38 196 LEU A N 1
ATOM 1559 C CA . LEU A 1 196 ? 9.352 3.442 -18.751 1.00 90.38 196 LEU A CA 1
ATOM 1560 C C . LEU A 1 196 ? 8.998 4.226 -20.007 1.00 90.38 196 LEU A C 1
ATOM 1562 O O . LEU A 1 196 ? 9.536 3.925 -21.067 1.00 90.38 196 LEU A O 1
ATOM 1566 N N . ILE A 1 197 ? 8.151 5.250 -19.901 1.00 90.88 197 ILE A N 1
ATOM 1567 C CA . ILE A 1 197 ? 7.872 6.145 -21.030 1.00 90.88 197 ILE A CA 1
ATOM 1568 C C . ILE A 1 197 ? 9.161 6.836 -21.482 1.00 90.88 197 ILE A C 1
ATOM 1570 O O . ILE A 1 197 ? 9.454 6.857 -22.675 1.00 90.88 197 ILE A O 1
ATOM 1574 N N . ILE A 1 198 ? 9.954 7.353 -20.537 1.00 91.06 198 ILE A N 1
ATOM 1575 C CA . ILE A 1 198 ? 11.248 7.981 -20.830 1.00 91.06 198 ILE A CA 1
ATOM 1576 C C . ILE A 1 198 ? 12.193 6.975 -21.486 1.00 91.06 198 ILE A C 1
ATOM 1578 O O . ILE A 1 198 ? 12.827 7.314 -22.478 1.00 91.06 198 ILE A O 1
ATOM 1582 N N . PHE A 1 199 ? 12.266 5.742 -20.983 1.00 90.38 199 PHE A N 1
ATOM 1583 C CA . PHE A 1 199 ? 13.069 4.676 -21.576 1.00 90.38 199 PHE A CA 1
ATOM 1584 C C . PHE A 1 199 ? 12.653 4.390 -23.025 1.00 90.38 199 PHE A C 1
ATOM 1586 O O . PHE A 1 199 ? 13.512 4.368 -23.902 1.00 90.38 199 PHE A O 1
ATOM 1593 N N . VAL A 1 200 ? 11.353 4.223 -23.293 1.00 88.88 200 VAL A N 1
ATOM 1594 C CA . VAL A 1 200 ? 10.843 3.963 -24.648 1.00 88.88 200 VAL A CA 1
ATOM 1595 C C . VAL A 1 200 ? 11.155 5.140 -25.569 1.00 88.88 200 VAL A C 1
ATOM 1597 O O . VAL A 1 200 ? 11.667 4.938 -26.667 1.00 88.88 200 VAL A O 1
ATOM 1600 N N . PHE A 1 201 ? 10.919 6.368 -25.108 1.00 89.75 201 PHE A N 1
ATOM 1601 C CA . PHE A 1 201 ? 11.224 7.575 -25.869 1.00 89.75 201 PHE A CA 1
ATOM 1602 C C . PHE A 1 201 ? 12.723 7.679 -26.175 1.00 89.75 201 PHE A C 1
ATOM 1604 O O . PHE A 1 201 ? 13.112 7.808 -27.329 1.00 89.75 201 PHE A O 1
ATOM 1611 N N . MET A 1 202 ? 13.580 7.529 -25.165 1.00 87.75 202 MET A N 1
ATOM 1612 C CA . MET A 1 202 ? 15.030 7.504 -25.345 1.00 87.75 202 MET A CA 1
ATOM 1613 C C . MET A 1 202 ? 15.443 6.419 -26.338 1.00 87.75 202 MET A C 1
ATOM 1615 O O . MET A 1 202 ? 16.195 6.706 -27.257 1.00 87.75 202 MET A O 1
ATOM 1619 N N . SER A 1 203 ? 14.901 5.207 -26.224 1.00 83.94 203 SER A N 1
ATOM 1620 C CA . SER A 1 203 ? 15.213 4.122 -27.156 1.00 83.94 203 SER A CA 1
ATOM 1621 C C . SER A 1 203 ? 14.752 4.390 -28.590 1.00 83.94 203 SER A C 1
ATOM 1623 O O . SER A 1 203 ? 15.352 3.862 -29.507 1.00 83.94 203 SER A O 1
ATOM 1625 N N . ALA A 1 204 ? 13.714 5.201 -28.812 1.00 84.69 204 ALA A N 1
ATOM 1626 C CA . ALA A 1 204 ? 13.227 5.513 -30.155 1.00 84.69 204 ALA A CA 1
ATOM 1627 C C . ALA A 1 204 ? 13.990 6.672 -30.819 1.00 84.69 204 ALA A C 1
ATOM 1629 O O . ALA A 1 204 ? 14.143 6.674 -32.035 1.00 84.69 204 ALA A O 1
ATOM 1630 N N . PHE A 1 205 ? 14.448 7.653 -30.032 1.00 78.69 205 PHE A N 1
ATOM 1631 C CA . PHE A 1 205 ? 15.082 8.883 -30.529 1.00 78.69 205 PHE A CA 1
ATOM 1632 C C . PHE A 1 205 ? 16.618 8.906 -30.404 1.00 78.69 205 PHE A C 1
ATOM 1634 O O . PHE A 1 205 ? 17.244 9.786 -30.985 1.00 78.69 205 PHE A O 1
ATOM 1641 N N . LEU A 1 206 ? 17.228 7.987 -29.640 1.00 67.12 206 LEU A N 1
ATOM 1642 C CA . LEU A 1 206 ? 18.692 7.800 -29.564 1.00 67.12 206 LEU A CA 1
ATOM 1643 C C . LEU A 1 206 ? 19.223 6.717 -30.526 1.00 67.12 206 LEU A C 1
ATOM 1645 O O . LEU A 1 206 ? 20.405 6.373 -30.431 1.00 67.12 206 LEU A O 1
ATOM 1649 N N . ILE A 1 207 ? 18.357 6.180 -31.398 1.00 55.38 207 ILE A N 1
ATOM 1650 C CA . ILE A 1 207 ? 18.724 5.442 -32.626 1.00 55.38 207 ILE A CA 1
ATOM 1651 C C . ILE A 1 207 ? 19.176 6.457 -33.670 1.00 55.38 207 ILE A C 1
ATOM 1653 O O . ILE A 1 207 ? 20.206 6.194 -34.326 1.00 55.38 207 ILE A O 1
#

Mean predicted aligned error: 9.06 Å

Organism: Aliivibrio fischeri (strain MJ11) (NCBI:txid388396)